Protein AF-A0A538NT47-F1 (afdb_monomer_lite)

Foldseek 3Di:
DPDPDDDDPDDQAAAEDAPQCCVVLVNDDPDLRYDYAQFRGPLLLLLDPQLLLVLLCVLPVVDDSVNCVVQDDSVVLLQVQLVQCLLLLLLLSLCVNVVLVDDHPPDALQQQADPVLRLDGDVVSSVVSSVVSCVSVVVVVHHPVVSCVVCVVVSAQPVPVVDHGRNPDSLSSQVSSVSVSCVRRVSDDDDSVNSSVSSNVSGPSPSCVVVVVSNVCSVPVVD

Radius of gyration: 19.36 Å; chains: 1; bounding box: 46×54×52 Å

Sequence (223 aa):
MQHAQAPSQGRQSVHILDKDFDDLLGATVALPTVVYLDRYCIENYILEPLAICRFIVAEKPTLTETAVKMRFNVEKFLRESIADLRSLFFCFFLVQKHDLQMPNTSQSVARFSHGRDRWRIESTRVKQYERRVVVAVGHKNIDFATERRAYASAFELNRRKRFSGANISGKYLLALLLLRITGLFGVRGTNLDSATYRIAEYCDLAGLRKLEEQITKLLVIRS

Structure (mmCIF, N/CA/C/O backbone):
data_AF-A0A538NT47-F1
#
_entry.id   AF-A0A538NT47-F1
#
loop_
_atom_site.group_PDB
_atom_site.id
_atom_site.type_symbol
_atom_site.label_atom_id
_atom_site.label_alt_id
_atom_site.label_comp_id
_atom_site.label_asym_id
_atom_site.label_entity_id
_atom_site.label_seq_id
_atom_site.pdbx_PDB_ins_code
_atom_site.Cartn_x
_atom_site.Cartn_y
_atom_site.Cartn_z
_atom_site.occupancy
_atom_site.B_iso_or_equiv
_atom_site.auth_seq_id
_atom_site.auth_comp_id
_atom_site.auth_asym_id
_atom_site.auth_atom_id
_atom_site.pdbx_PDB_model_num
ATOM 1 N N . MET A 1 1 ? 4.607 -23.294 -1.779 1.00 36.69 1 MET A N 1
ATOM 2 C CA . MET A 1 1 ? 3.202 -23.717 -1.940 1.00 36.69 1 MET A CA 1
ATOM 3 C C . MET A 1 1 ? 2.756 -24.364 -0.641 1.00 36.69 1 MET A C 1
ATOM 5 O O . MET A 1 1 ? 3.165 -25.481 -0.362 1.00 36.69 1 MET A O 1
ATOM 9 N N . GLN A 1 2 ? 2.019 -23.643 0.205 1.00 32.81 2 GLN A N 1
ATOM 10 C CA . GLN A 1 2 ? 1.328 -24.278 1.328 1.00 32.81 2 GLN A CA 1
ATOM 11 C C . GLN A 1 2 ? 0.043 -24.880 0.767 1.00 32.81 2 GLN A C 1
ATOM 13 O O . GLN A 1 2 ? -0.825 -24.163 0.277 1.00 32.81 2 GLN A O 1
ATOM 18 N N . HIS A 1 3 ? -0.020 -26.208 0.756 1.00 38.19 3 HIS A N 1
ATOM 19 C CA . HIS A 1 3 ? -1.216 -26.942 0.380 1.00 38.19 3 HIS A CA 1
ATOM 20 C C . HIS A 1 3 ? -2.301 -26.647 1.416 1.00 38.19 3 HIS A C 1
ATOM 22 O O . HIS A 1 3 ? -2.146 -26.993 2.587 1.00 38.19 3 HIS A O 1
ATOM 28 N N . ALA A 1 4 ? -3.392 -26.010 0.992 1.00 40.50 4 ALA A N 1
ATOM 29 C CA . ALA A 1 4 ? -4.616 -26.013 1.772 1.00 40.50 4 ALA A CA 1
ATOM 30 C C . ALA A 1 4 ? -5.050 -27.482 1.910 1.00 40.50 4 ALA A C 1
ATOM 32 O O . ALA A 1 4 ? -5.376 -28.131 0.915 1.00 40.50 4 ALA A O 1
ATOM 33 N N . GLN A 1 5 ? -4.957 -28.040 3.117 1.00 44.03 5 GLN A N 1
ATOM 34 C CA . GLN A 1 5 ? -5.475 -29.376 3.391 1.00 44.03 5 GLN A CA 1
ATOM 35 C C . GLN A 1 5 ? -6.998 -29.342 3.247 1.00 44.03 5 GLN A C 1
ATOM 37 O O . GLN A 1 5 ? -7.655 -28.431 3.755 1.00 44.03 5 GLN A O 1
ATOM 42 N N . ALA A 1 6 ? -7.551 -30.320 2.529 1.00 44.12 6 ALA A N 1
ATOM 43 C CA . ALA A 1 6 ? -8.992 -30.482 2.403 1.00 44.12 6 ALA A CA 1
ATOM 44 C C . ALA A 1 6 ? -9.613 -30.658 3.806 1.00 44.12 6 ALA A C 1
ATOM 46 O O . ALA A 1 6 ? -9.081 -31.448 4.594 1.00 44.12 6 ALA A O 1
ATOM 47 N N . PRO A 1 7 ? -10.708 -29.951 4.140 1.00 46.94 7 PRO A N 1
ATOM 48 C CA . PRO A 1 7 ? -11.373 -30.126 5.423 1.00 46.94 7 PRO A CA 1
ATOM 49 C C . PRO A 1 7 ? -11.849 -31.574 5.582 1.00 46.94 7 PRO A C 1
ATOM 51 O O . PRO A 1 7 ? -12.414 -32.158 4.654 1.00 46.94 7 PRO A O 1
ATOM 54 N N . SER A 1 8 ? -11.654 -32.142 6.772 1.00 50.09 8 SER A N 1
ATOM 55 C CA . SER A 1 8 ? -12.331 -33.365 7.197 1.00 50.09 8 SER A CA 1
ATOM 56 C C . SER A 1 8 ? -13.850 -33.188 7.069 1.00 50.09 8 SER A C 1
ATOM 58 O O . SER A 1 8 ? -14.389 -32.105 7.317 1.00 50.09 8 SER A O 1
ATOM 60 N N . GLN A 1 9 ? -14.534 -34.241 6.616 1.00 49.94 9 GLN A N 1
ATOM 61 C CA . GLN A 1 9 ? -15.962 -34.225 6.288 1.00 49.94 9 GLN A CA 1
ATOM 62 C C . GLN A 1 9 ? -16.801 -33.541 7.383 1.00 49.94 9 GLN A C 1
ATOM 64 O O . GLN A 1 9 ? -16.798 -33.968 8.535 1.00 49.94 9 GLN A O 1
ATOM 69 N N . GLY A 1 10 ? -17.528 -32.485 6.997 1.00 56.75 10 GLY A N 1
ATOM 70 C CA . GLY A 1 10 ? -18.584 -31.867 7.808 1.00 56.75 10 GLY A CA 1
ATOM 71 C C . GLY A 1 10 ? -18.418 -30.381 8.140 1.00 56.75 10 GLY A C 1
ATOM 72 O O . GLY A 1 10 ? -19.396 -29.765 8.553 1.00 56.75 10 GLY A O 1
ATOM 73 N N . ARG A 1 11 ? -17.244 -29.761 7.940 1.00 61.00 11 ARG A N 1
ATOM 74 C CA . ARG A 1 11 ? -17.061 -28.324 8.228 1.00 61.00 11 ARG A CA 1
ATOM 75 C C . ARG A 1 11 ? -16.957 -27.504 6.942 1.00 61.00 11 ARG A C 1
ATOM 77 O O . ARG A 1 11 ? -15.974 -27.601 6.214 1.00 61.00 11 ARG A O 1
ATOM 84 N N . GLN A 1 12 ? -17.980 -26.695 6.668 1.00 73.25 12 GLN A N 1
ATOM 85 C CA . GLN A 1 12 ? -17.953 -25.718 5.579 1.00 73.25 12 GLN A CA 1
ATOM 86 C C . GLN A 1 12 ? -16.889 -24.650 5.873 1.00 73.25 12 GLN A C 1
ATOM 88 O O . GLN A 1 12 ? -16.865 -24.076 6.963 1.00 73.25 12 GLN A O 1
ATOM 93 N N . SER A 1 13 ? -16.007 -24.390 4.908 1.00 85.38 13 SER A N 1
ATOM 94 C CA . SER A 1 13 ? -14.983 -23.349 4.994 1.0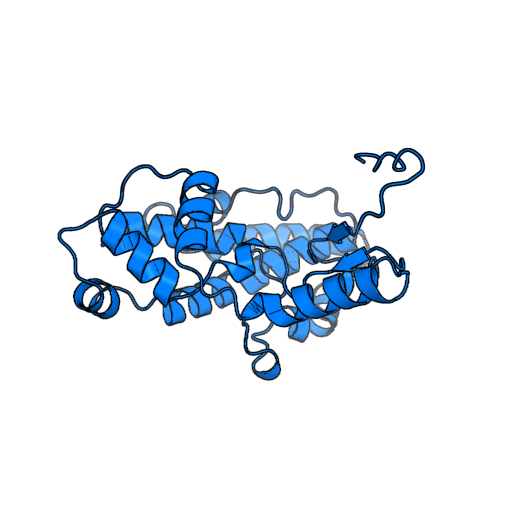0 85.38 13 SER A CA 1
ATOM 95 C C . SER A 1 13 ? -15.158 -22.331 3.873 1.00 85.38 13 SER A C 1
ATOM 97 O O . SER A 1 13 ? -15.302 -22.692 2.705 1.00 85.38 13 SER A O 1
ATOM 99 N N . VAL A 1 14 ? -15.120 -21.050 4.238 1.00 91.06 14 VAL A N 1
ATOM 100 C CA . VAL A 1 14 ? -14.958 -19.938 3.298 1.00 91.06 14 VAL A CA 1
ATOM 101 C C . VAL A 1 14 ? -13.510 -19.475 3.392 1.00 91.06 14 VAL A C 1
ATOM 103 O O . VAL A 1 14 ? -12.980 -19.291 4.486 1.00 91.06 14 VAL A O 1
ATOM 106 N N . HIS A 1 15 ? -12.866 -19.310 2.245 1.00 93.44 15 HIS A N 1
ATOM 107 C CA . HIS A 1 15 ? -11.481 -18.883 2.132 1.00 93.44 15 HIS A CA 1
ATOM 108 C C . HIS A 1 15 ? -11.453 -17.434 1.655 1.00 93.44 15 HIS A C 1
ATOM 110 O O . HIS A 1 15 ? -11.965 -17.119 0.581 1.00 93.44 15 HIS A O 1
ATOM 116 N N . ILE A 1 16 ? -10.857 -16.558 2.458 1.00 94.88 16 ILE A N 1
ATOM 117 C CA . ILE A 1 16 ? -10.643 -15.159 2.097 1.00 94.88 16 ILE A CA 1
ATOM 118 C C . ILE A 1 16 ? -9.219 -15.046 1.572 1.00 94.88 16 ILE A C 1
ATOM 120 O O . ILE A 1 16 ? -8.284 -15.447 2.265 1.00 94.88 16 ILE A O 1
ATOM 124 N N . LEU A 1 17 ? -9.062 -14.528 0.360 1.00 94.81 17 LEU A N 1
ATOM 125 C CA . LEU A 1 17 ? -7.758 -14.341 -0.264 1.00 94.81 17 LEU A CA 1
ATOM 126 C C . LEU A 1 17 ? -7.441 -12.854 -0.402 1.00 94.81 17 LEU A C 1
ATOM 128 O O . LEU A 1 17 ? -8.293 -12.055 -0.807 1.00 94.81 17 LEU A O 1
ATOM 132 N N . ASP A 1 18 ? -6.194 -12.503 -0.084 1.00 93.62 18 ASP A N 1
ATOM 133 C CA . ASP A 1 18 ? -5.619 -11.230 -0.500 1.00 93.62 18 ASP A CA 1
ATOM 134 C C . ASP A 1 18 ? -5.675 -11.127 -2.027 1.00 93.62 18 ASP A C 1
ATOM 136 O O . ASP A 1 18 ? -5.704 -12.123 -2.753 1.00 93.62 18 ASP A O 1
ATOM 140 N N . LYS A 1 19 ? -5.742 -9.895 -2.518 1.00 90.06 19 LYS A N 1
ATOM 141 C CA . LYS A 1 19 ? -5.857 -9.639 -3.948 1.00 90.06 19 LYS A CA 1
ATOM 142 C C . LYS A 1 19 ? -4.496 -9.602 -4.636 1.00 90.06 19 LYS A C 1
ATOM 144 O O . LYS A 1 19 ? -4.403 -9.965 -5.805 1.00 90.06 19 LYS A O 1
ATOM 149 N N . ASP A 1 20 ? -3.473 -9.131 -3.919 1.00 92.25 20 ASP A N 1
ATOM 150 C CA . ASP A 1 20 ? -2.114 -8.904 -4.409 1.00 92.25 20 ASP A CA 1
ATOM 151 C C . ASP A 1 20 ? -2.113 -8.295 -5.828 1.00 92.25 20 ASP A C 1
ATOM 153 O O . ASP A 1 20 ? -2.604 -7.181 -6.033 1.00 92.25 20 ASP A O 1
ATOM 157 N N . PHE A 1 21 ? -1.591 -9.034 -6.810 1.00 93.31 21 PHE A N 1
ATOM 158 C CA . PHE A 1 21 ? -1.674 -8.718 -8.235 1.00 93.31 21 PHE A CA 1
ATOM 159 C C . PHE A 1 21 ? -2.518 -9.735 -9.017 1.00 93.31 21 PHE A C 1
ATOM 161 O O . PHE A 1 21 ? -2.516 -9.691 -10.246 1.00 93.31 21 PHE A O 1
ATOM 168 N N . ASP A 1 22 ? -3.225 -10.649 -8.349 1.00 91.62 22 ASP A N 1
ATOM 169 C CA . ASP A 1 22 ? -3.907 -11.776 -8.995 1.00 91.62 22 ASP A CA 1
ATOM 170 C C . ASP A 1 22 ? -4.936 -11.310 -10.027 1.00 91.62 22 ASP A C 1
ATOM 172 O O . ASP A 1 22 ? -5.045 -11.896 -11.104 1.00 91.62 22 ASP A O 1
ATOM 176 N N . ASP A 1 23 ? -5.654 -10.215 -9.759 1.00 88.75 23 ASP A N 1
ATOM 177 C CA . ASP A 1 23 ? -6.615 -9.659 -10.715 1.00 88.75 23 ASP A CA 1
ATOM 178 C C . ASP A 1 23 ? -5.942 -9.086 -11.967 1.00 88.75 23 ASP A C 1
ATOM 180 O O . ASP A 1 23 ? -6.471 -9.227 -13.068 1.00 88.75 23 ASP A O 1
ATOM 184 N N . LEU A 1 24 ? -4.767 -8.469 -11.820 1.00 90.25 24 LEU A N 1
ATOM 185 C CA . LEU A 1 24 ? -3.988 -7.936 -12.941 1.00 90.25 24 LEU A CA 1
ATOM 186 C C . LEU A 1 24 ? -3.305 -9.036 -13.754 1.00 90.25 24 LEU A C 1
ATOM 188 O O . LEU A 1 24 ? -3.068 -8.862 -14.951 1.00 90.25 24 LEU A O 1
ATOM 192 N N . LEU A 1 25 ? -2.974 -10.145 -13.096 1.00 92.44 25 LEU A N 1
ATOM 193 C CA . LEU A 1 25 ? -2.350 -11.318 -13.698 1.00 92.44 25 LEU A CA 1
ATOM 194 C C . LEU A 1 25 ? -3.374 -12.282 -14.312 1.00 92.44 25 LEU A C 1
ATOM 196 O O . LEU A 1 25 ? -2.975 -13.213 -15.005 1.00 92.44 25 LEU A O 1
ATOM 200 N N . GLY A 1 26 ? -4.674 -12.077 -14.067 1.00 90.50 26 GLY A N 1
ATOM 201 C CA . GLY A 1 26 ? -5.713 -13.039 -14.441 1.00 90.50 26 GLY A CA 1
ATOM 202 C C . GLY A 1 26 ? -5.583 -14.370 -13.692 1.00 90.50 26 GLY A C 1
ATOM 203 O O . GLY A 1 26 ? -6.008 -15.402 -14.200 1.00 90.50 26 GLY A O 1
ATOM 204 N N . ALA A 1 27 ? -4.967 -14.349 -12.508 1.00 92.31 27 ALA A N 1
ATOM 205 C CA . ALA A 1 27 ? -4.663 -15.516 -11.684 1.00 92.31 27 ALA A CA 1
ATOM 206 C C . ALA A 1 27 ? -5.713 -15.770 -10.586 1.00 92.31 27 ALA A C 1
ATOM 208 O O . ALA A 1 27 ? -5.519 -16.631 -9.729 1.00 92.31 27 ALA A O 1
ATOM 209 N N . THR A 1 28 ? -6.827 -15.032 -10.593 1.00 91.81 28 THR A N 1
ATOM 210 C CA . THR A 1 28 ? -7.905 -15.241 -9.626 1.00 91.81 28 THR A CA 1
ATOM 211 C C . THR A 1 28 ? -8.595 -16.585 -9.849 1.00 91.81 28 THR A C 1
ATOM 213 O O . THR A 1 28 ? -8.907 -16.973 -10.975 1.00 91.81 28 THR A O 1
ATOM 216 N N . VAL A 1 29 ? -8.881 -17.301 -8.760 1.00 91.06 29 VAL A N 1
ATOM 217 C CA . VAL A 1 29 ? -9.621 -18.567 -8.823 1.00 91.06 29 VAL A CA 1
ATOM 218 C C . VAL A 1 29 ? -11.116 -18.344 -8.608 1.00 91.06 29 VAL A C 1
ATOM 220 O O . VAL A 1 29 ? -11.542 -17.713 -7.643 1.00 91.06 29 VAL A O 1
ATOM 223 N N . ALA A 1 30 ? -11.937 -18.897 -9.499 1.00 89.25 30 ALA A N 1
ATOM 224 C CA . ALA A 1 30 ? -13.394 -18.841 -9.401 1.00 89.25 30 ALA A CA 1
ATOM 225 C C . ALA A 1 30 ? -13.937 -20.090 -8.687 1.00 89.25 30 ALA A C 1
ATOM 227 O O . ALA A 1 30 ? -14.577 -20.944 -9.298 1.00 89.25 30 ALA A O 1
ATOM 228 N N . LEU A 1 31 ? -13.646 -20.220 -7.390 1.00 89.50 31 LEU A N 1
ATOM 229 C CA . LEU A 1 31 ? -14.168 -21.312 -6.565 1.00 89.50 31 LEU A CA 1
ATOM 230 C C . LEU A 1 31 ? -15.369 -20.839 -5.732 1.00 89.50 31 LEU A C 1
ATOM 232 O O . LEU A 1 31 ? -15.307 -19.753 -5.160 1.00 89.50 31 LEU A O 1
ATOM 236 N N . PRO A 1 32 ? -16.431 -21.655 -5.576 1.00 86.69 32 PRO A N 1
ATOM 237 C CA . PRO A 1 32 ? -17.619 -21.269 -4.807 1.00 86.69 32 PRO A CA 1
ATOM 238 C C . PRO A 1 32 ? -17.360 -20.934 -3.334 1.00 86.69 32 PRO A C 1
ATOM 240 O O . PRO A 1 32 ? -18.219 -20.353 -2.689 1.00 86.69 32 PRO A O 1
ATOM 243 N N . THR A 1 33 ? -16.218 -21.336 -2.779 1.00 89.69 33 THR A N 1
ATOM 244 C CA . THR A 1 33 ? -15.839 -21.105 -1.378 1.00 89.69 33 THR A CA 1
ATOM 245 C C . THR A 1 33 ? -14.770 -20.027 -1.219 1.00 89.69 33 THR A C 1
ATOM 247 O O . THR A 1 33 ? -14.304 -19.808 -0.105 1.00 89.69 33 THR A O 1
ATOM 250 N N . VAL A 1 34 ? -14.357 -19.367 -2.304 1.00 93.00 34 VAL A N 1
ATOM 251 C CA . VAL A 1 34 ? -13.290 -18.362 -2.289 1.00 93.00 34 VAL A CA 1
ATOM 252 C C . VAL A 1 34 ? -13.875 -16.970 -2.480 1.00 93.00 34 VAL A C 1
ATOM 254 O O . VAL A 1 34 ? -14.661 -16.729 -3.395 1.00 93.00 34 VAL A O 1
ATOM 257 N N . VAL A 1 35 ? -13.444 -16.038 -1.634 1.00 94.06 35 VAL A N 1
ATOM 258 C CA . VAL A 1 35 ? -13.750 -14.614 -1.757 1.00 94.06 35 VAL A CA 1
ATOM 259 C C . VAL A 1 35 ? -12.447 -13.826 -1.745 1.00 94.06 35 VAL A C 1
ATOM 261 O O . VAL A 1 35 ? -11.658 -13.932 -0.811 1.00 94.06 35 VAL A O 1
ATOM 264 N N . TYR A 1 36 ? -12.223 -13.023 -2.779 1.00 92.88 36 TYR A N 1
ATOM 265 C CA . TYR A 1 36 ? -11.087 -12.108 -2.832 1.00 92.88 36 TYR A CA 1
ATOM 266 C C . TYR A 1 36 ? -11.427 -10.778 -2.168 1.00 92.88 36 TYR A C 1
ATOM 268 O O . TYR A 1 36 ? -12.535 -10.257 -2.321 1.00 92.88 36 TYR A O 1
ATOM 276 N N . LEU A 1 37 ? -10.444 -10.188 -1.493 1.00 92.62 37 LEU A N 1
ATOM 277 C CA . LEU A 1 37 ? -10.515 -8.790 -1.086 1.00 92.62 37 LEU A CA 1
ATOM 278 C C . LEU A 1 37 ? -10.592 -7.869 -2.316 1.00 92.62 37 LEU A C 1
ATOM 280 O O . LEU A 1 37 ? -10.063 -8.157 -3.386 1.00 92.62 37 LEU A O 1
ATOM 284 N N . ASP A 1 38 ? -11.228 -6.707 -2.161 1.00 88.69 38 ASP A N 1
ATOM 285 C CA . ASP A 1 38 ? -11.310 -5.694 -3.226 1.00 88.69 38 ASP A CA 1
ATOM 286 C C . ASP A 1 38 ? -10.038 -4.829 -3.329 1.00 88.69 38 ASP A C 1
ATOM 288 O O . ASP A 1 38 ? -9.839 -4.117 -4.324 1.00 88.69 38 ASP A O 1
ATOM 292 N N . ARG A 1 39 ? -9.199 -4.867 -2.288 1.00 90.19 39 ARG A N 1
ATOM 293 C CA . ARG A 1 39 ? -7.926 -4.147 -2.146 1.00 90.19 39 ARG A CA 1
ATOM 294 C C . ARG A 1 39 ? -6.778 -5.152 -2.052 1.00 90.19 39 ARG A C 1
ATOM 296 O O . ARG A 1 39 ? -7.017 -6.304 -1.716 1.00 90.19 39 ARG A O 1
ATOM 303 N N . TYR A 1 40 ? -5.560 -4.676 -2.307 1.00 92.69 40 TYR A N 1
ATOM 304 C CA . TYR A 1 40 ? -4.329 -5.466 -2.356 1.00 92.69 40 TYR A CA 1
ATOM 305 C C . TYR A 1 40 ? -4.229 -6.504 -1.224 1.00 92.69 40 TYR A C 1
ATOM 307 O O . TYR A 1 40 ? -4.090 -7.688 -1.505 1.00 92.69 40 TYR A O 1
ATOM 315 N N . CYS A 1 41 ? -4.358 -6.087 0.037 1.00 93.94 41 CYS A N 1
ATOM 316 C CA . CYS A 1 41 ? -4.363 -6.985 1.193 1.00 93.94 41 CYS A CA 1
ATOM 317 C C . CYS A 1 41 ? -5.251 -6.462 2.334 1.00 93.94 41 CYS A C 1
ATOM 319 O O . CYS A 1 41 ? -5.758 -5.333 2.284 1.00 93.94 41 CYS A O 1
ATOM 321 N N . ILE A 1 42 ? -5.440 -7.267 3.382 1.00 93.75 42 ILE A N 1
ATOM 322 C CA . ILE A 1 42 ? -6.298 -6.905 4.523 1.00 93.75 42 ILE A CA 1
ATOM 323 C C . ILE A 1 42 ? -5.850 -5.625 5.247 1.00 93.75 42 ILE A C 1
ATOM 325 O O . ILE A 1 42 ? -6.689 -4.821 5.656 1.00 93.75 42 ILE A O 1
ATOM 329 N N . GLU A 1 43 ? -4.545 -5.344 5.327 1.00 94.38 43 GLU A N 1
ATOM 330 C CA . GLU A 1 43 ? -4.034 -4.132 5.981 1.00 94.38 43 GLU A CA 1
ATOM 331 C C . GLU A 1 43 ? -4.507 -2.851 5.289 1.00 94.38 43 GLU A C 1
ATOM 333 O O . GLU A 1 43 ? -4.595 -1.802 5.926 1.00 94.38 43 GLU A O 1
ATOM 338 N N . ASN A 1 44 ? -4.880 -2.907 4.003 1.00 93.75 44 ASN A N 1
ATOM 339 C CA . ASN A 1 44 ? -5.466 -1.753 3.324 1.00 93.75 44 ASN A CA 1
ATOM 340 C C . ASN A 1 44 ? -6.794 -1.304 3.949 1.00 93.75 44 ASN A C 1
ATOM 342 O O . ASN A 1 44 ? -7.203 -0.164 3.721 1.00 93.75 44 ASN A O 1
ATOM 346 N N . TYR A 1 45 ? -7.487 -2.172 4.687 1.00 92.44 45 TYR A N 1
ATOM 347 C CA . TYR A 1 45 ? -8.746 -1.856 5.362 1.00 92.44 45 TYR A CA 1
ATOM 348 C C . TYR A 1 45 ? -8.541 -1.221 6.741 1.00 92.44 45 TYR A C 1
ATOM 350 O O . TYR A 1 45 ? -9.444 -0.553 7.218 1.00 92.44 45 TYR A O 1
ATOM 358 N N . ILE A 1 46 ? -7.344 -1.333 7.323 1.00 93.44 46 ILE A N 1
ATOM 359 C CA . ILE A 1 46 ? -7.001 -0.772 8.643 1.00 93.44 46 ILE A CA 1
ATOM 360 C C . ILE A 1 46 ? -6.519 0.692 8.541 1.00 93.44 46 ILE A C 1
ATOM 362 O O . ILE A 1 46 ? -6.414 1.414 9.531 1.00 93.44 46 ILE A O 1
ATOM 366 N N . LEU A 1 47 ? -6.251 1.185 7.327 1.00 93.44 47 LEU A N 1
ATOM 367 C CA . LEU A 1 47 ? -5.752 2.543 7.066 1.00 93.44 47 LEU A CA 1
ATOM 368 C C . LEU A 1 47 ? -6.858 3.618 7.142 1.00 93.44 47 LEU A C 1
ATOM 370 O O . LEU A 1 47 ? -7.040 4.409 6.213 1.00 93.44 47 LEU A O 1
ATOM 374 N N . GLU A 1 48 ? -7.598 3.657 8.249 1.00 93.31 48 GLU A N 1
ATOM 375 C CA . GLU A 1 48 ? -8.673 4.618 8.510 1.00 93.31 48 GLU A CA 1
ATOM 376 C C . GLU A 1 48 ? -8.158 5.835 9.306 1.00 93.31 48 GLU A C 1
ATOM 378 O O . GLU A 1 48 ? -7.622 5.673 10.407 1.00 93.31 48 GLU A O 1
ATOM 383 N N . PRO A 1 49 ? -8.333 7.081 8.814 1.00 94.44 49 PRO A N 1
ATOM 384 C CA . PRO A 1 49 ? -7.799 8.273 9.479 1.00 94.44 49 PRO A CA 1
ATOM 385 C C . PRO A 1 49 ? -8.217 8.440 10.945 1.00 94.44 49 PRO A C 1
ATOM 387 O O . PRO A 1 49 ? -7.404 8.866 11.768 1.00 94.44 49 PRO A O 1
ATOM 390 N N . LEU A 1 50 ? -9.469 8.107 11.281 1.00 94.62 50 LEU A N 1
ATOM 391 C CA . LEU A 1 50 ? -9.969 8.206 12.652 1.00 94.62 50 LEU A CA 1
ATOM 392 C C . LEU A 1 50 ? -9.350 7.137 13.559 1.00 94.62 50 LEU A C 1
ATOM 394 O O . LEU A 1 50 ? -8.899 7.475 14.652 1.00 94.62 50 LEU A O 1
ATOM 398 N N . ALA A 1 51 ? -9.265 5.889 13.090 1.00 96.50 51 ALA A N 1
ATOM 399 C CA . ALA A 1 51 ? -8.632 4.795 13.822 1.00 96.50 51 ALA A CA 1
ATOM 400 C C . ALA A 1 51 ? -7.160 5.102 14.127 1.00 96.50 51 ALA A C 1
ATOM 402 O O . ALA A 1 51 ? -6.708 4.982 15.262 1.00 96.50 51 ALA A O 1
ATOM 403 N N . ILE A 1 52 ? -6.435 5.621 13.133 1.00 96.62 52 ILE A N 1
ATOM 404 C CA . ILE A 1 52 ? -5.038 6.045 13.276 1.00 96.62 52 ILE A CA 1
ATOM 405 C C . ILE A 1 52 ? -4.908 7.182 14.301 1.00 96.62 52 ILE A C 1
ATOM 407 O O . ILE A 1 52 ? -3.997 7.172 15.126 1.00 96.62 52 ILE A O 1
ATOM 411 N N . CYS A 1 53 ? -5.819 8.158 14.280 1.00 96.88 53 CYS A N 1
ATOM 412 C CA . CYS A 1 53 ? -5.834 9.246 15.258 1.00 96.88 53 CYS A CA 1
ATOM 413 C C . CYS A 1 53 ? -6.053 8.727 16.687 1.00 96.88 53 CYS A C 1
ATOM 415 O O . CYS A 1 53 ? -5.340 9.139 17.603 1.00 96.88 53 CYS A O 1
ATOM 417 N N . ARG A 1 54 ? -7.011 7.813 16.873 1.00 96.94 54 ARG A N 1
ATOM 418 C CA . ARG A 1 54 ? -7.316 7.192 18.169 1.00 96.94 54 ARG A CA 1
ATOM 419 C C . ARG A 1 54 ? -6.164 6.344 18.682 1.00 96.94 54 ARG A C 1
ATOM 421 O O . ARG A 1 54 ? -5.794 6.488 19.840 1.00 96.94 54 ARG A O 1
ATOM 428 N N . PHE A 1 55 ? -5.533 5.567 17.807 1.00 96.88 55 PHE A N 1
ATOM 429 C CA . PHE A 1 55 ? -4.313 4.833 18.124 1.00 96.88 55 PHE A CA 1
ATOM 430 C C . PHE A 1 55 ? -3.212 5.764 18.656 1.00 96.88 55 PHE A C 1
ATOM 432 O O . PHE A 1 55 ? -2.631 5.496 19.701 1.00 96.88 55 PHE A O 1
ATOM 439 N N . ILE A 1 56 ? -2.954 6.901 17.998 1.00 96.75 56 ILE A N 1
ATOM 440 C CA . ILE A 1 56 ? -1.938 7.863 18.465 1.00 96.75 56 ILE A CA 1
ATOM 441 C C . ILE A 1 56 ? -2.276 8.397 19.864 1.00 96.75 56 ILE A C 1
ATOM 443 O O . ILE A 1 56 ? -1.377 8.514 20.695 1.00 96.75 56 ILE A O 1
ATOM 447 N N . VAL A 1 57 ? -3.546 8.718 20.126 1.00 96.81 57 VAL A N 1
ATOM 448 C CA . VAL A 1 57 ? -4.009 9.182 21.446 1.00 96.81 57 VAL A CA 1
ATOM 449 C C . VAL A 1 57 ? -3.869 8.082 22.498 1.00 96.81 57 VAL A C 1
ATOM 451 O O . VAL A 1 57 ? -3.391 8.359 23.591 1.00 96.81 57 VAL A O 1
ATOM 454 N N . ALA A 1 58 ? -4.205 6.834 22.171 1.00 95.50 58 ALA A N 1
ATOM 455 C CA . ALA A 1 58 ? -4.039 5.703 23.081 1.00 95.50 58 ALA A CA 1
ATOM 456 C C . ALA A 1 58 ? -2.563 5.492 23.468 1.00 95.50 58 ALA A C 1
ATOM 458 O O . ALA A 1 58 ? -2.244 5.296 24.638 1.00 95.50 58 ALA A O 1
ATOM 459 N N . GLU A 1 59 ? -1.646 5.632 22.506 1.00 94.44 59 GLU A N 1
ATOM 460 C CA . GLU A 1 59 ? -0.202 5.511 22.746 1.00 94.44 59 GLU A CA 1
ATOM 461 C C . GLU A 1 59 ? 0.423 6.737 23.424 1.00 94.44 59 GLU A C 1
ATOM 463 O O . GLU A 1 59 ? 1.504 6.659 24.021 1.00 94.44 59 GLU A O 1
ATOM 468 N N . LYS A 1 60 ? -0.220 7.899 23.294 1.00 94.56 60 LYS A N 1
ATOM 469 C CA . LYS A 1 60 ? 0.189 9.166 23.908 1.00 94.56 60 LYS A CA 1
ATOM 470 C C . LYS A 1 60 ? -1.027 9.856 24.524 1.00 94.56 60 LYS A C 1
ATOM 472 O O . LYS A 1 60 ? -1.486 10.855 23.966 1.00 94.56 60 LYS A O 1
ATOM 477 N N . PRO A 1 61 ? -1.489 9.402 25.707 1.00 93.94 61 PRO A N 1
ATOM 478 C CA . PRO A 1 61 ? -2.711 9.917 26.338 1.00 93.94 61 PRO A CA 1
ATOM 479 C C . PRO A 1 61 ? -2.680 11.411 26.679 1.00 93.94 61 PRO A C 1
ATOM 481 O O . PRO A 1 61 ? -3.715 12.013 26.939 1.00 93.94 61 PRO A O 1
ATOM 484 N N . THR A 1 62 ? -1.498 12.033 26.670 1.00 95.44 62 THR A N 1
ATOM 485 C CA . THR A 1 62 ? -1.337 13.484 26.830 1.00 95.44 62 THR A CA 1
ATOM 486 C C . THR A 1 62 ? -1.782 14.289 25.603 1.00 95.44 62 THR A C 1
ATOM 488 O O . THR A 1 62 ? -1.886 15.512 25.684 1.00 95.44 62 THR A O 1
ATOM 491 N N . LEU A 1 63 ? -2.025 13.643 24.459 1.00 96.38 63 LEU A N 1
ATOM 492 C CA . LEU A 1 63 ? -2.535 14.270 23.242 1.00 96.38 63 LEU A CA 1
ATOM 493 C C . LEU A 1 63 ? -4.053 14.105 23.144 1.00 96.38 63 LEU A C 1
ATOM 495 O O . LEU A 1 63 ? -4.601 13.059 23.467 1.00 96.38 63 LEU A O 1
ATOM 499 N N . THR A 1 64 ? -4.730 15.115 22.599 1.00 96.75 64 THR A N 1
ATOM 500 C CA . THR A 1 64 ? -6.140 15.010 22.194 1.00 96.75 64 THR A CA 1
ATOM 501 C C . THR A 1 64 ? -6.250 14.668 20.709 1.00 96.75 64 THR A C 1
ATOM 503 O O . THR A 1 64 ? -5.346 14.978 19.926 1.00 96.75 64 THR A O 1
ATOM 506 N N . GLU A 1 65 ? -7.380 14.095 20.279 1.00 95.75 65 GLU A N 1
ATOM 507 C CA . GLU A 1 65 ? -7.626 13.842 18.850 1.00 95.75 65 GLU A CA 1
ATOM 508 C C . GLU A 1 65 ? -7.485 15.118 18.005 1.00 95.75 65 GLU A C 1
ATOM 510 O O . GLU A 1 65 ? -6.901 15.095 16.921 1.00 95.75 65 GLU A O 1
ATOM 515 N N . THR A 1 66 ? -7.985 16.250 18.508 1.00 96.62 66 THR A N 1
ATOM 516 C CA . THR A 1 66 ? -7.866 17.551 17.839 1.00 96.62 66 THR A CA 1
ATOM 517 C C . THR A 1 66 ? -6.400 17.943 17.654 1.00 96.62 66 THR A C 1
ATOM 519 O O . THR A 1 66 ? -6.002 18.320 16.553 1.00 96.62 66 THR A O 1
ATOM 522 N N . ALA A 1 67 ? -5.566 17.790 18.689 1.00 96.56 67 ALA A N 1
ATOM 523 C CA . ALA A 1 67 ? -4.137 18.089 18.605 1.00 96.56 67 ALA A CA 1
ATOM 524 C C . ALA A 1 67 ? -3.410 17.197 17.585 1.00 96.56 67 ALA A C 1
ATOM 526 O O . ALA A 1 67 ? -2.548 17.679 16.844 1.00 96.56 67 ALA A O 1
ATOM 527 N N . VAL A 1 68 ? -3.775 15.914 17.505 1.00 97.50 68 VAL A N 1
ATOM 528 C CA . VAL A 1 68 ? -3.239 14.989 16.496 1.00 97.50 68 VAL A CA 1
ATOM 529 C C . VAL A 1 68 ? -3.645 15.432 15.089 1.00 97.50 68 VAL A C 1
ATOM 531 O O . VAL A 1 68 ? -2.771 15.597 14.238 1.00 97.50 68 VAL A O 1
ATOM 534 N N . LYS A 1 69 ? -4.936 15.704 14.854 1.00 96.12 69 LYS A N 1
ATOM 535 C CA . LYS A 1 69 ? -5.474 16.126 13.546 1.00 96.12 69 LYS A CA 1
ATOM 536 C C . LYS A 1 69 ? -4.863 17.441 13.046 1.00 96.12 69 LYS A C 1
ATOM 538 O O . LYS A 1 69 ? -4.609 17.569 11.851 1.00 96.12 69 LYS A O 1
ATOM 543 N N . MET A 1 70 ? -4.560 18.388 13.940 1.00 95.62 70 MET A N 1
ATOM 544 C CA . MET A 1 70 ? -3.863 19.633 13.576 1.00 95.62 70 MET A CA 1
ATOM 545 C C . MET A 1 70 ? -2.410 19.403 13.139 1.00 95.62 70 MET A C 1
ATOM 547 O O . MET A 1 70 ? -1.908 20.099 12.260 1.00 95.62 70 MET A O 1
ATOM 551 N N . ARG A 1 71 ? -1.716 18.434 13.748 1.00 96.56 71 ARG A N 1
ATOM 552 C CA . ARG A 1 71 ? -0.294 18.155 13.477 1.00 96.56 71 ARG A CA 1
ATOM 553 C C . ARG A 1 71 ? -0.084 17.160 12.343 1.00 96.56 71 ARG A C 1
ATOM 555 O O . ARG A 1 71 ? 0.984 17.149 11.729 1.00 96.56 71 ARG A O 1
ATOM 562 N N . PHE A 1 72 ? -1.066 16.301 12.084 1.00 97.56 72 PHE A N 1
ATOM 563 C CA . PHE A 1 72 ? -0.938 15.220 11.125 1.00 97.56 72 PHE A CA 1
ATOM 564 C C . PHE A 1 72 ? -2.229 14.963 10.352 1.00 97.56 72 PHE A C 1
ATOM 566 O O . PHE A 1 72 ? -3.192 14.386 10.854 1.00 97.56 72 PHE A O 1
ATOM 573 N N . ASN A 1 73 ? -2.205 15.332 9.071 1.00 96.50 73 ASN A N 1
ATOM 574 C CA . ASN A 1 73 ? -3.250 14.973 8.125 1.00 96.50 73 ASN A CA 1
ATOM 575 C C . ASN A 1 73 ? -2.968 13.576 7.548 1.00 96.50 73 ASN A C 1
ATOM 577 O O . ASN A 1 73 ? -2.248 13.434 6.556 1.00 96.50 73 ASN A O 1
ATOM 581 N N . VAL A 1 74 ? -3.532 12.555 8.199 1.00 95.38 74 VAL A N 1
ATOM 582 C CA . VAL A 1 74 ? -3.367 11.140 7.829 1.00 95.38 74 VAL A CA 1
ATOM 583 C C . VAL A 1 74 ? -3.802 10.882 6.387 1.00 95.38 74 VAL A C 1
ATOM 585 O O . VAL A 1 74 ? -3.091 10.228 5.632 1.00 95.38 74 VAL A O 1
ATOM 588 N N . GLU A 1 75 ? -4.944 11.428 5.972 1.00 93.19 75 GLU A N 1
ATOM 589 C CA . GLU A 1 75 ? -5.488 11.188 4.635 1.00 93.19 75 GLU A CA 1
ATOM 590 C C . GLU A 1 75 ? -4.569 11.752 3.543 1.00 93.19 75 GLU A C 1
ATOM 592 O O . GLU A 1 75 ? -4.262 11.077 2.560 1.00 93.19 75 GLU A O 1
ATOM 597 N N . LYS A 1 76 ? -4.064 12.978 3.737 1.00 93.69 76 LYS A N 1
ATOM 598 C CA . LYS A 1 76 ? -3.075 13.587 2.842 1.00 93.69 76 LYS A CA 1
ATOM 599 C C . LYS A 1 76 ? -1.802 12.746 2.778 1.00 93.69 76 LYS A C 1
ATOM 601 O O . LYS A 1 76 ? -1.335 12.462 1.679 1.00 93.69 76 LYS A O 1
ATOM 606 N N . PHE A 1 77 ? -1.291 12.314 3.929 1.00 95.69 77 PHE A N 1
ATOM 607 C CA . PHE A 1 77 ? -0.098 11.475 4.002 1.00 95.69 77 PHE A CA 1
ATOM 608 C C . PHE A 1 77 ? -0.260 10.159 3.236 1.00 95.69 77 PHE A C 1
ATOM 610 O O . PHE A 1 77 ? 0.635 9.775 2.484 1.00 95.69 77 PHE A O 1
ATOM 617 N N . LEU A 1 78 ? -1.401 9.480 3.383 1.00 93.44 78 LEU A N 1
ATOM 618 C CA . LEU A 1 78 ? -1.675 8.240 2.658 1.00 93.44 78 LEU A CA 1
ATOM 619 C C . LEU A 1 78 ? -1.722 8.484 1.147 1.00 93.44 78 LEU A C 1
ATOM 621 O O . LEU A 1 78 ? -1.087 7.745 0.398 1.00 93.44 78 LEU A O 1
ATOM 625 N N . ARG A 1 79 ? -2.403 9.544 0.688 1.00 91.50 79 ARG A N 1
ATOM 626 C CA . ARG A 1 79 ? -2.461 9.888 -0.745 1.00 91.50 79 ARG A CA 1
ATOM 627 C C . ARG A 1 79 ? -1.079 10.166 -1.339 1.00 91.50 79 ARG A C 1
ATOM 629 O O . ARG A 1 79 ? -0.793 9.683 -2.431 1.00 91.50 79 ARG A O 1
ATOM 636 N N . GLU A 1 80 ? -0.239 10.919 -0.632 1.00 92.62 80 GLU A N 1
ATOM 637 C CA . GLU A 1 80 ? 1.143 11.20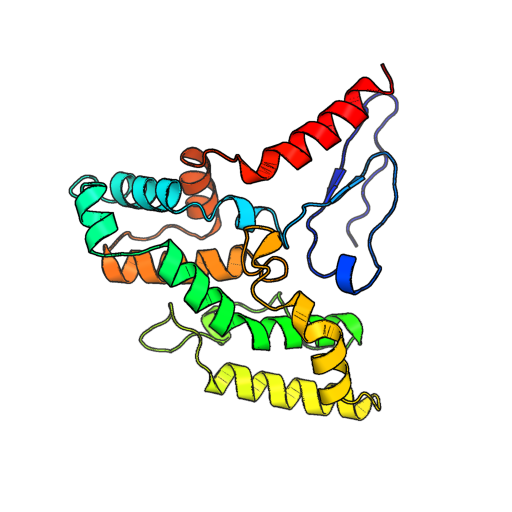1 -1.047 1.00 92.62 80 GLU A CA 1
ATOM 638 C C . GLU A 1 80 ? 1.983 9.916 -1.074 1.00 92.62 80 GLU A C 1
ATOM 640 O O . GLU A 1 80 ? 2.609 9.612 -2.085 1.00 92.62 80 GLU A O 1
ATOM 645 N N . SER A 1 81 ? 1.897 9.093 -0.025 1.00 93.69 81 SER A N 1
ATOM 646 C CA . SER A 1 81 ? 2.617 7.813 0.059 1.00 93.69 81 SER A CA 1
ATOM 647 C C . SER A 1 81 ? 2.228 6.851 -1.068 1.00 93.69 81 SER A C 1
ATOM 649 O O . SER A 1 81 ? 3.080 6.179 -1.641 1.00 93.69 81 SER A O 1
ATOM 651 N N . ILE A 1 82 ? 0.942 6.793 -1.424 1.00 91.88 82 ILE A N 1
ATOM 652 C CA . ILE A 1 82 ? 0.444 5.988 -2.548 1.00 91.88 82 ILE A CA 1
ATOM 653 C C . ILE A 1 82 ? 1.008 6.492 -3.878 1.00 91.88 82 ILE A C 1
ATOM 655 O O . ILE A 1 82 ? 1.379 5.683 -4.728 1.00 91.88 82 ILE A O 1
ATOM 659 N N . ALA A 1 83 ? 1.063 7.812 -4.074 1.00 90.94 83 ALA A N 1
ATOM 660 C CA . ALA A 1 83 ? 1.644 8.394 -5.279 1.00 90.94 83 ALA A CA 1
ATOM 661 C C . ALA A 1 83 ? 3.134 8.038 -5.399 1.00 90.94 83 ALA A C 1
ATOM 663 O O . ALA A 1 83 ? 3.567 7.589 -6.461 1.00 90.94 83 ALA A O 1
ATOM 664 N N . ASP A 1 84 ? 3.880 8.139 -4.299 1.00 92.56 84 ASP A N 1
ATOM 665 C CA . ASP A 1 84 ? 5.308 7.822 -4.255 1.00 92.56 84 ASP A CA 1
ATOM 666 C C . ASP A 1 84 ? 5.596 6.323 -4.472 1.00 92.56 84 ASP A C 1
ATOM 668 O O . ASP A 1 84 ? 6.596 5.954 -5.093 1.00 92.56 84 ASP A O 1
ATOM 672 N N . LEU A 1 85 ? 4.713 5.440 -3.993 1.00 94.00 85 LEU A N 1
ATOM 673 C CA . LEU A 1 85 ? 4.852 3.985 -4.129 1.00 94.00 85 LEU A CA 1
ATOM 674 C C . LEU A 1 85 ? 4.428 3.447 -5.502 1.00 94.00 85 LEU A C 1
ATOM 676 O O . LEU A 1 85 ? 4.755 2.305 -5.828 1.00 94.00 85 LEU A O 1
ATOM 680 N N . ARG A 1 86 ? 3.732 4.240 -6.325 1.00 92.00 86 ARG A N 1
ATOM 681 C CA . ARG A 1 86 ? 3.130 3.779 -7.586 1.00 92.00 86 ARG A CA 1
ATOM 682 C C . ARG A 1 86 ? 4.135 3.128 -8.530 1.00 92.00 86 ARG A C 1
ATOM 684 O O . ARG A 1 86 ? 3.931 1.992 -8.952 1.00 92.00 86 ARG A O 1
ATOM 691 N N . SER A 1 87 ? 5.221 3.832 -8.851 1.00 93.00 87 SER A N 1
ATOM 692 C CA . SER A 1 87 ? 6.239 3.318 -9.777 1.00 93.00 87 SER A CA 1
ATOM 693 C C . SER A 1 87 ? 6.915 2.061 -9.234 1.00 93.00 87 SER A C 1
ATOM 695 O O . SER A 1 87 ? 7.210 1.141 -9.993 1.00 93.00 87 SER A O 1
ATOM 697 N N . LEU A 1 88 ? 7.120 1.996 -7.914 1.00 96.00 88 LEU A N 1
ATOM 698 C CA . LEU A 1 88 ? 7.724 0.839 -7.265 1.00 96.00 88 LEU A CA 1
ATOM 699 C C . LEU A 1 88 ? 6.822 -0.398 -7.372 1.00 96.00 88 LEU A C 1
ATOM 701 O O . LEU A 1 88 ? 7.289 -1.458 -7.778 1.00 96.00 88 LEU A O 1
ATOM 705 N N . PHE A 1 89 ? 5.532 -0.259 -7.061 1.00 95.69 89 PHE A N 1
ATOM 706 C CA . PHE A 1 89 ? 4.581 -1.370 -7.143 1.00 95.69 89 PHE A CA 1
ATOM 707 C C . PHE A 1 89 ? 4.298 -1.802 -8.580 1.00 95.69 89 PHE A C 1
ATOM 709 O O . PHE A 1 89 ? 4.158 -2.995 -8.826 1.00 95.69 89 PHE A O 1
ATOM 716 N N . PHE A 1 90 ? 4.314 -0.875 -9.540 1.00 94.94 90 PHE A N 1
ATOM 717 C CA . PHE A 1 90 ? 4.292 -1.241 -10.955 1.00 94.94 90 PHE A CA 1
ATOM 718 C C . PHE A 1 90 ? 5.505 -2.111 -11.330 1.00 94.94 90 PHE A C 1
ATOM 720 O O . PHE A 1 90 ? 5.355 -3.141 -11.982 1.00 94.94 90 PHE A O 1
ATOM 727 N N . CYS A 1 91 ? 6.706 -1.760 -10.857 1.00 96.88 91 CYS A N 1
ATOM 728 C CA . CYS A 1 91 ? 7.894 -2.588 -11.071 1.00 96.88 91 CYS A CA 1
ATOM 729 C C . CYS A 1 91 ? 7.767 -3.967 -10.402 1.00 96.88 91 CYS A C 1
ATOM 731 O O . CYS A 1 91 ? 8.130 -4.971 -11.008 1.00 96.88 91 CYS A O 1
ATOM 733 N N . PHE A 1 92 ? 7.228 -4.039 -9.180 1.00 97.50 92 PHE A N 1
ATOM 734 C CA . PHE A 1 92 ? 6.966 -5.313 -8.498 1.00 97.50 92 PHE A CA 1
ATOM 735 C C . PHE A 1 92 ? 5.980 -6.199 -9.257 1.00 97.50 92 PHE A C 1
ATOM 737 O O . PHE A 1 92 ? 6.204 -7.405 -9.359 1.00 97.50 92 PHE A O 1
ATOM 744 N N . PHE A 1 93 ? 4.940 -5.595 -9.825 1.00 96.38 93 PHE A N 1
ATOM 745 C CA . PHE A 1 93 ? 3.999 -6.280 -10.694 1.00 96.38 93 PHE A CA 1
ATOM 746 C C . PHE A 1 93 ? 4.690 -6.858 -11.930 1.00 96.38 93 PHE A C 1
ATOM 748 O O . PHE A 1 93 ? 4.527 -8.043 -12.193 1.00 96.38 93 PHE A O 1
ATOM 755 N N . LEU A 1 94 ? 5.516 -6.084 -12.645 1.00 97.31 94 LEU A N 1
ATOM 756 C CA . LEU A 1 94 ? 6.239 -6.603 -13.815 1.00 97.31 94 LEU A CA 1
ATOM 757 C C . LEU A 1 94 ? 7.197 -7.738 -13.459 1.00 97.31 94 LEU A C 1
ATOM 759 O O . LEU A 1 94 ? 7.315 -8.704 -14.212 1.00 97.31 94 LEU A O 1
ATOM 763 N N . VAL A 1 95 ? 7.856 -7.638 -12.303 1.00 97.62 95 VAL A N 1
ATOM 764 C CA . VAL A 1 95 ? 8.724 -8.702 -11.792 1.00 97.62 95 VAL A CA 1
ATOM 765 C C . VAL A 1 95 ? 7.952 -10.003 -11.598 1.00 97.62 95 VAL A C 1
ATOM 767 O O . VAL A 1 95 ? 8.465 -11.052 -11.981 1.00 97.62 95 VAL A O 1
ATOM 770 N N . GLN A 1 96 ? 6.733 -9.939 -11.056 1.00 96.69 96 GLN A N 1
ATOM 771 C CA . GLN A 1 96 ? 5.878 -11.113 -10.872 1.00 96.69 96 GLN A CA 1
ATOM 772 C C . GLN A 1 96 ? 5.273 -11.601 -12.194 1.00 96.69 96 GLN A C 1
ATOM 774 O O . GLN A 1 96 ? 5.387 -12.779 -12.514 1.00 96.69 96 GLN A O 1
ATOM 779 N N . LYS A 1 97 ? 4.687 -10.698 -12.991 1.00 96.38 97 LYS A N 1
ATOM 780 C CA . LYS A 1 97 ? 4.037 -11.004 -14.275 1.00 96.38 97 LYS A CA 1
ATOM 781 C C . LYS A 1 97 ? 4.962 -11.735 -15.234 1.00 96.38 97 LYS A C 1
ATOM 783 O O . LYS A 1 97 ? 4.545 -12.662 -15.919 1.00 96.38 97 LYS A O 1
ATOM 788 N N . HIS A 1 98 ? 6.207 -11.283 -15.305 1.00 96.88 98 HIS A N 1
ATOM 789 C CA . HIS A 1 98 ? 7.178 -11.801 -16.254 1.00 96.88 98 HIS A CA 1
ATOM 790 C C . HIS A 1 98 ? 8.203 -12.715 -15.609 1.00 96.88 98 HIS A C 1
ATOM 792 O O . HIS A 1 98 ? 9.190 -13.018 -16.268 1.00 96.88 98 HIS A O 1
ATOM 798 N N . ASP A 1 99 ? 8.001 -13.137 -14.359 1.00 96.06 99 ASP A N 1
ATOM 799 C CA . ASP A 1 99 ? 8.906 -14.023 -13.627 1.00 96.06 99 ASP A CA 1
ATOM 800 C C . ASP A 1 99 ? 10.387 -13.623 -13.791 1.00 96.06 99 ASP A C 1
ATOM 802 O O . ASP A 1 99 ? 11.211 -14.329 -14.381 1.00 96.06 99 ASP A O 1
ATOM 806 N N . LEU A 1 100 ? 10.719 -12.397 -13.378 1.00 96.19 100 LEU A N 1
ATOM 807 C CA . LEU A 1 100 ? 12.054 -11.820 -13.598 1.00 96.19 100 LEU A CA 1
ATOM 808 C C . LEU A 1 100 ? 13.106 -12.334 -12.604 1.00 96.19 100 LEU A C 1
ATOM 810 O O . LEU A 1 100 ? 14.245 -11.876 -12.654 1.00 96.19 100 LEU A O 1
ATOM 814 N N . GLN A 1 101 ? 12.741 -13.244 -11.691 1.00 94.88 101 GLN A N 1
ATOM 815 C CA . GLN A 1 101 ? 13.629 -13.783 -10.646 1.00 94.88 101 GLN A CA 1
ATOM 816 C C . GLN A 1 101 ? 14.292 -12.676 -9.799 1.00 94.88 101 GLN A C 1
ATOM 818 O O . GLN A 1 101 ? 15.418 -12.794 -9.314 1.00 94.88 101 GLN A O 1
ATOM 823 N N . MET A 1 102 ? 13.584 -11.556 -9.626 1.00 95.00 102 MET A N 1
ATOM 824 C CA . MET A 1 102 ? 14.008 -10.419 -8.815 1.00 95.00 102 MET A CA 1
ATOM 825 C C . MET A 1 102 ? 13.146 -10.340 -7.550 1.00 95.00 102 MET A C 1
ATOM 827 O O . MET A 1 102 ? 11.956 -10.643 -7.600 1.00 95.00 102 MET A O 1
ATOM 831 N N . PRO A 1 103 ? 13.690 -9.870 -6.415 1.00 93.44 103 PRO A N 1
ATOM 832 C CA . PRO A 1 103 ? 12.862 -9.556 -5.257 1.00 93.44 103 PRO A CA 1
ATOM 833 C C . PRO A 1 103 ? 11.835 -8.477 -5.615 1.00 93.44 103 PRO A C 1
ATOM 835 O O . PRO A 1 103 ? 12.205 -7.478 -6.238 1.00 93.44 103 PRO A O 1
ATOM 838 N N . ASN A 1 104 ? 10.580 -8.650 -5.203 1.00 92.44 104 ASN A N 1
ATOM 839 C CA . ASN A 1 104 ? 9.473 -7.719 -5.431 1.00 92.44 104 ASN A CA 1
ATOM 840 C C . ASN A 1 104 ? 8.915 -7.202 -4.086 1.00 92.44 104 ASN A C 1
ATOM 842 O O . ASN A 1 104 ? 9.675 -6.607 -3.316 1.00 92.44 104 ASN A O 1
ATOM 846 N N . THR A 1 105 ? 7.633 -7.437 -3.791 1.00 89.19 105 THR A N 1
ATOM 847 C CA . THR A 1 105 ? 6.910 -7.030 -2.573 1.00 89.19 105 THR A CA 1
ATOM 848 C C . THR A 1 105 ? 7.449 -7.663 -1.291 1.00 89.19 105 THR A C 1
ATOM 850 O O . THR A 1 105 ? 7.156 -7.172 -0.205 1.00 89.19 105 THR A O 1
ATOM 853 N N . SER A 1 106 ? 8.285 -8.700 -1.396 1.00 88.75 106 SER A N 1
ATOM 854 C CA . SER A 1 106 ? 9.015 -9.286 -0.265 1.00 88.75 106 SER A CA 1
ATOM 855 C C . SER A 1 106 ? 10.121 -8.385 0.299 1.00 88.75 106 SER A C 1
ATOM 857 O O . SER A 1 106 ? 10.632 -8.634 1.391 1.00 88.75 106 SER A O 1
ATOM 859 N N . GLN A 1 107 ? 10.526 -7.336 -0.422 1.00 90.56 107 GLN A N 1
ATOM 860 C CA . GLN A 1 107 ? 11.530 -6.399 0.074 1.00 90.56 107 GLN A CA 1
ATOM 861 C C . GLN A 1 107 ? 10.964 -5.515 1.191 1.00 90.56 107 GLN A C 1
ATOM 863 O O . GLN A 1 107 ? 9.807 -5.122 1.185 1.00 90.56 107 GLN A O 1
ATOM 868 N N . SER A 1 108 ? 11.803 -5.129 2.152 1.00 90.44 108 SER A N 1
ATOM 869 C CA . SER A 1 108 ? 11.388 -4.148 3.157 1.00 90.44 108 SER A CA 1
ATOM 870 C C . SER A 1 108 ? 11.231 -2.760 2.533 1.00 90.44 108 SER A C 1
ATOM 872 O O . SER A 1 108 ? 12.097 -2.316 1.769 1.00 90.44 108 SER A O 1
ATOM 874 N N . VAL A 1 109 ? 10.195 -2.021 2.944 1.00 92.88 109 VAL A N 1
ATOM 875 C CA . VAL A 1 109 ? 10.022 -0.604 2.584 1.00 92.88 109 VAL A CA 1
ATOM 876 C C . VAL A 1 109 ? 11.261 0.233 2.917 1.00 92.88 109 VAL A C 1
ATOM 878 O O . VAL A 1 109 ? 11.632 1.110 2.141 1.00 92.88 109 VAL A O 1
ATOM 881 N N . ALA A 1 110 ? 11.983 -0.110 3.992 1.00 91.69 110 ALA A N 1
ATOM 882 C CA . ALA A 1 110 ? 13.192 0.589 4.424 1.00 91.69 110 ALA A CA 1
ATOM 883 C C . ALA A 1 110 ? 14.296 0.612 3.352 1.00 91.69 110 ALA A C 1
ATOM 885 O O . ALA A 1 110 ? 15.126 1.521 3.336 1.00 91.69 110 ALA A O 1
ATOM 886 N N . ARG A 1 111 ? 14.298 -0.355 2.424 1.00 93.75 111 ARG A N 1
ATOM 887 C CA . ARG A 1 111 ? 15.231 -0.382 1.291 1.00 93.75 111 ARG A CA 1
ATOM 888 C C . ARG A 1 111 ? 15.004 0.789 0.339 1.00 93.75 111 ARG A C 1
ATOM 890 O O . ARG A 1 111 ? 15.966 1.284 -0.243 1.00 93.75 111 ARG A O 1
ATOM 897 N N . PHE A 1 112 ? 13.762 1.237 0.208 1.00 95.38 112 PHE A N 1
ATOM 898 C CA . PHE A 1 112 ? 13.350 2.320 -0.682 1.00 95.38 112 PHE A CA 1
ATOM 899 C C . PHE A 1 112 ? 13.122 3.637 0.052 1.00 95.38 112 PHE A C 1
ATOM 901 O O . PHE A 1 112 ? 12.895 4.644 -0.603 1.00 95.38 112 PHE A O 1
ATOM 908 N N . SER A 1 113 ? 13.190 3.650 1.381 1.00 93.38 113 SER A N 1
ATOM 909 C CA . SER A 1 113 ? 13.018 4.853 2.186 1.00 93.38 113 SER A CA 1
ATOM 910 C C . SER A 1 113 ? 14.270 5.732 2.240 1.00 93.38 113 SER A C 1
ATOM 912 O O . SER A 1 113 ? 15.398 5.243 2.159 1.00 93.38 113 SER A O 1
ATOM 914 N N . HIS A 1 114 ? 14.067 7.032 2.461 1.00 92.25 114 HIS A N 1
ATOM 915 C CA . HIS A 1 114 ? 15.146 7.992 2.687 1.00 92.25 114 HIS A CA 1
ATOM 916 C C . HIS A 1 114 ? 15.896 7.687 3.995 1.00 92.25 114 HIS A C 1
ATOM 918 O O . HIS A 1 114 ? 15.294 7.264 4.980 1.00 92.25 114 HIS A O 1
ATOM 924 N N . GLY A 1 115 ? 17.207 7.949 4.044 1.00 83.94 115 GLY A N 1
ATOM 925 C CA . GLY A 1 115 ? 18.027 7.654 5.231 1.00 83.94 115 GLY A CA 1
ATOM 926 C C . GLY A 1 115 ? 17.584 8.418 6.488 1.00 83.94 115 GLY A C 1
ATOM 927 O O . GLY A 1 115 ? 17.319 7.809 7.521 1.00 83.94 115 GLY A O 1
ATOM 928 N N . ARG A 1 116 ? 17.477 9.752 6.388 1.00 82.94 116 ARG A N 1
ATOM 929 C CA . ARG A 1 116 ? 17.022 10.625 7.493 1.00 82.94 116 ARG A CA 1
ATOM 930 C C . ARG A 1 116 ? 15.504 10.552 7.710 1.00 82.94 116 ARG A C 1
ATOM 932 O O . ARG A 1 116 ? 15.051 10.248 8.808 1.00 82.94 116 ARG A O 1
ATOM 939 N N . ASP A 1 117 ? 14.724 10.749 6.649 1.00 88.94 117 ASP A N 1
ATOM 940 C CA . ASP A 1 117 ? 13.259 10.694 6.668 1.00 88.94 117 ASP A CA 1
ATOM 941 C C . ASP A 1 117 ? 12.724 9.331 6.221 1.00 88.94 117 ASP A C 1
ATOM 943 O O . ASP A 1 117 ? 12.145 9.198 5.145 1.00 88.94 117 ASP A O 1
ATOM 947 N N . ARG A 1 118 ? 12.884 8.297 7.055 1.00 90.62 118 ARG A N 1
ATOM 948 C CA . ARG A 1 118 ? 12.517 6.911 6.685 1.00 90.62 118 ARG A CA 1
ATOM 949 C C . ARG A 1 118 ? 11.036 6.704 6.321 1.00 90.62 118 ARG A C 1
ATOM 951 O O . ARG A 1 118 ? 10.683 5.694 5.721 1.00 90.62 118 ARG A O 1
ATOM 958 N N . TRP A 1 119 ? 10.176 7.655 6.672 1.00 92.44 119 TRP A N 1
ATOM 959 C CA . TRP A 1 119 ? 8.757 7.690 6.310 1.00 92.44 119 TRP A CA 1
ATOM 960 C C . TRP A 1 119 ? 8.498 8.174 4.871 1.00 92.44 119 TRP A C 1
ATOM 962 O O . TRP A 1 119 ? 7.356 8.132 4.424 1.00 92.44 119 TRP A O 1
ATOM 972 N N . ARG A 1 120 ? 9.526 8.637 4.145 1.00 94.31 120 ARG A N 1
ATOM 973 C CA . ARG A 1 120 ? 9.451 9.038 2.732 1.00 94.31 120 ARG A CA 1
ATOM 974 C C . ARG A 1 120 ? 10.150 8.024 1.852 1.00 94.31 120 ARG A C 1
ATOM 976 O O . ARG A 1 120 ? 11.233 7.548 2.194 1.00 94.31 120 ARG A O 1
ATOM 983 N N . ILE A 1 121 ? 9.574 7.777 0.685 1.00 95.81 121 ILE A N 1
ATOM 984 C CA . ILE A 1 121 ? 10.215 6.991 -0.362 1.00 95.81 121 ILE A CA 1
ATOM 985 C C . ILE A 1 121 ? 11.272 7.843 -1.071 1.00 95.81 121 ILE A C 1
ATOM 987 O O . ILE A 1 121 ? 11.045 8.993 -1.444 1.00 95.81 121 ILE A O 1
ATOM 991 N N . GLU A 1 122 ? 12.457 7.272 -1.249 1.00 95.75 122 GLU A N 1
ATOM 992 C CA . GLU A 1 122 ? 13.586 7.886 -1.930 1.00 95.75 122 GLU A CA 1
ATOM 993 C C . GLU A 1 122 ? 13.504 7.594 -3.436 1.00 95.75 122 GLU A C 1
ATOM 995 O O . GLU A 1 122 ? 13.791 6.489 -3.908 1.00 95.75 122 GLU A O 1
ATOM 1000 N N . SER A 1 123 ? 13.116 8.608 -4.212 1.00 94.25 123 SER A N 1
ATOM 1001 C CA . SER A 1 123 ? 12.873 8.473 -5.656 1.00 94.25 123 SER A CA 1
ATOM 1002 C C . SER A 1 123 ? 14.084 7.956 -6.444 1.00 94.25 123 SER A C 1
ATOM 1004 O O . SER A 1 123 ? 13.919 7.236 -7.427 1.00 94.25 123 SER A O 1
ATOM 1006 N N . THR A 1 124 ? 15.309 8.271 -6.018 1.00 95.94 124 THR A N 1
ATOM 1007 C CA . THR A 1 124 ? 16.560 7.777 -6.620 1.00 95.94 124 THR A CA 1
ATOM 1008 C C . THR A 1 124 ? 16.689 6.260 -6.493 1.00 95.94 124 THR A C 1
ATOM 1010 O O . THR A 1 124 ? 17.026 5.604 -7.479 1.00 95.94 124 THR A O 1
ATOM 1013 N N . ARG A 1 125 ? 16.364 5.683 -5.328 1.00 96.19 125 ARG A N 1
ATOM 1014 C CA . ARG A 1 125 ? 16.392 4.230 -5.094 1.00 96.19 125 ARG A CA 1
ATOM 1015 C C . ARG A 1 125 ? 15.316 3.508 -5.892 1.00 96.19 125 ARG A C 1
ATOM 1017 O O . ARG A 1 125 ? 15.588 2.462 -6.477 1.00 96.19 125 ARG A O 1
ATOM 1024 N N . VAL A 1 126 ? 14.118 4.090 -5.972 1.00 97.00 126 VAL A N 1
ATOM 1025 C CA . VAL A 1 126 ? 13.042 3.562 -6.826 1.00 97.00 126 VAL A CA 1
ATOM 1026 C C . VAL A 1 126 ? 13.475 3.574 -8.291 1.00 97.00 126 VAL A C 1
ATOM 1028 O O . VAL A 1 126 ? 13.395 2.542 -8.945 1.00 97.00 126 VAL A O 1
ATOM 1031 N N . LYS A 1 127 ? 14.042 4.681 -8.790 1.00 97.31 127 LYS A N 1
ATOM 1032 C CA . LYS A 1 127 ? 14.567 4.774 -10.165 1.00 97.31 127 LYS A CA 1
ATOM 1033 C C . LYS A 1 127 ? 15.701 3.785 -10.440 1.00 97.31 127 LYS A C 1
ATOM 1035 O O . LYS A 1 127 ? 15.801 3.256 -11.542 1.00 97.31 127 LYS A O 1
ATOM 1040 N N . GLN A 1 128 ? 16.576 3.531 -9.466 1.00 97.50 128 GLN A N 1
ATOM 1041 C CA . GLN A 1 128 ? 17.618 2.506 -9.595 1.00 97.50 128 GLN A CA 1
ATOM 1042 C C . GLN A 1 128 ? 17.015 1.106 -9.742 1.00 97.50 128 GLN A C 1
ATOM 1044 O O . GLN A 1 128 ? 17.477 0.331 -10.578 1.00 97.50 128 GLN A O 1
ATOM 1049 N N . TYR A 1 129 ? 15.983 0.786 -8.960 1.00 97.94 129 TYR A N 1
ATOM 1050 C CA . TYR A 1 129 ? 15.269 -0.482 -9.078 1.00 97.94 129 TYR A CA 1
ATOM 1051 C C . TYR A 1 129 ? 14.504 -0.586 -10.405 1.00 97.94 129 TYR A C 1
ATOM 1053 O O . TYR A 1 129 ? 14.646 -1.588 -11.099 1.00 97.94 129 TYR A O 1
ATOM 1061 N N . GLU A 1 130 ? 13.798 0.471 -10.811 1.00 97.69 130 GLU A N 1
ATOM 1062 C CA . GLU A 1 130 ? 13.102 0.562 -12.100 1.00 97.69 130 GLU A CA 1
ATOM 1063 C C . GLU A 1 130 ? 14.058 0.299 -13.267 1.00 97.69 130 GLU A C 1
ATOM 1065 O O . GLU A 1 130 ? 13.769 -0.548 -14.102 1.00 97.69 130 GLU A O 1
ATOM 1070 N N . ARG A 1 131 ? 15.248 0.917 -13.285 1.00 98.19 131 ARG A N 1
ATOM 1071 C CA . ARG A 1 131 ? 16.261 0.649 -14.323 1.00 98.19 131 ARG A CA 1
ATOM 1072 C C . ARG A 1 131 ? 16.650 -0.826 -14.409 1.00 98.19 131 ARG A C 1
ATOM 1074 O O . ARG A 1 131 ? 16.807 -1.347 -15.508 1.00 98.19 131 ARG A O 1
ATOM 1081 N N . ARG A 1 132 ? 16.793 -1.509 -13.269 1.00 98.06 132 ARG A N 1
ATOM 1082 C CA . ARG A 1 132 ? 17.087 -2.950 -13.253 1.00 98.06 132 ARG A CA 1
ATOM 1083 C C . ARG A 1 132 ? 15.931 -3.766 -13.827 1.00 98.06 132 ARG A C 1
ATOM 1085 O O . ARG A 1 132 ? 16.182 -4.707 -14.570 1.00 98.06 132 ARG A O 1
ATOM 1092 N N . VAL A 1 133 ? 14.691 -3.395 -13.504 1.00 98.12 133 VAL A N 1
ATOM 1093 C CA . VAL A 1 133 ? 13.495 -4.048 -14.052 1.00 98.12 133 VAL A CA 1
ATOM 1094 C C . VAL A 1 133 ? 13.384 -3.808 -15.557 1.00 98.12 133 VAL A C 1
ATOM 1096 O O . VAL A 1 133 ? 13.163 -4.769 -16.280 1.00 98.12 133 VAL A O 1
ATOM 1099 N N . VAL A 1 134 ? 13.626 -2.584 -16.042 1.00 98.19 134 VAL A N 1
ATOM 1100 C CA . VAL A 1 134 ? 13.649 -2.240 -17.478 1.00 98.19 134 VAL A CA 1
ATOM 1101 C C . VAL A 1 134 ? 14.640 -3.120 -18.244 1.00 98.19 134 VAL A C 1
ATOM 1103 O O . VAL A 1 134 ? 14.288 -3.686 -19.274 1.00 98.19 134 VAL A O 1
ATOM 1106 N N . VAL A 1 135 ? 15.861 -3.286 -17.726 1.00 98.12 135 VAL A N 1
ATOM 1107 C CA . VAL A 1 135 ? 16.860 -4.179 -18.338 1.00 98.12 135 VAL A CA 1
ATOM 1108 C C . VAL A 1 135 ? 16.372 -5.633 -18.339 1.00 98.12 135 VAL A C 1
ATOM 1110 O O . VAL A 1 135 ? 16.448 -6.305 -19.364 1.00 98.12 135 VAL A O 1
ATOM 1113 N N . ALA A 1 136 ? 15.823 -6.115 -17.220 1.00 98.00 136 ALA A N 1
ATOM 1114 C CA . ALA A 1 136 ? 15.358 -7.495 -17.091 1.00 98.00 136 ALA A CA 1
ATOM 1115 C C . ALA A 1 136 ? 14.173 -7.831 -18.016 1.00 98.00 136 ALA A C 1
ATOM 1117 O O . ALA A 1 136 ? 14.169 -8.898 -18.629 1.00 98.00 136 ALA A O 1
ATOM 1118 N N . VAL A 1 137 ? 13.192 -6.931 -18.162 1.00 97.56 137 VAL A N 1
ATOM 1119 C CA . VAL A 1 137 ? 12.092 -7.116 -19.128 1.00 97.56 137 VAL A CA 1
ATOM 1120 C C . VAL A 1 137 ? 12.596 -7.005 -20.570 1.00 97.56 137 VAL A C 1
ATOM 1122 O O . VAL A 1 137 ? 12.154 -7.766 -21.428 1.00 97.56 137 VAL A O 1
ATOM 1125 N N . GLY A 1 138 ? 13.591 -6.146 -20.822 1.00 97.25 138 GLY A N 1
ATOM 1126 C CA . GLY A 1 138 ? 14.255 -6.028 -22.120 1.00 97.25 138 GLY A CA 1
ATOM 1127 C C . GLY A 1 138 ? 14.926 -7.330 -22.568 1.00 97.25 138 GLY A C 1
ATOM 1128 O O . GLY A 1 138 ? 14.770 -7.725 -23.718 1.00 97.25 138 GLY A O 1
ATOM 1129 N N . HIS A 1 139 ? 15.574 -8.068 -21.658 1.00 97.31 139 HIS A N 1
ATOM 1130 C CA . HIS A 1 139 ? 16.130 -9.400 -21.959 1.00 97.31 139 HIS A CA 1
ATOM 1131 C C . HIS A 1 139 ? 15.067 -10.443 -22.343 1.00 97.31 139 HIS A C 1
ATOM 1133 O O . HIS A 1 139 ? 15.393 -11.449 -22.967 1.00 97.31 139 HIS A O 1
ATOM 1139 N N . LYS A 1 140 ? 13.799 -10.213 -21.984 1.00 97.50 140 LYS A N 1
ATOM 1140 C CA . LYS A 1 140 ? 12.652 -11.036 -22.393 1.00 97.50 140 LYS A CA 1
ATOM 1141 C C . LYS A 1 140 ? 11.905 -10.452 -23.604 1.00 97.50 140 LYS A C 1
ATOM 1143 O O . LYS A 1 140 ? 10.814 -10.918 -23.913 1.00 97.50 140 LYS A O 1
ATOM 1148 N N . ASN A 1 141 ? 12.482 -9.460 -24.293 1.00 96.62 141 ASN A N 1
ATOM 1149 C CA . ASN A 1 141 ? 11.887 -8.736 -25.426 1.00 96.62 141 ASN A CA 1
ATOM 1150 C C . ASN A 1 141 ? 10.549 -8.047 -25.099 1.00 96.62 141 ASN A C 1
ATOM 1152 O O . ASN A 1 141 ? 9.673 -7.930 -25.954 1.00 96.62 141 ASN A O 1
ATOM 1156 N N . ILE A 1 142 ? 10.378 -7.591 -23.857 1.00 96.88 142 ILE A N 1
ATOM 1157 C CA . ILE A 1 142 ? 9.173 -6.889 -23.409 1.00 96.88 142 ILE A CA 1
ATOM 1158 C C . ILE A 1 142 ? 9.447 -5.384 -23.375 1.00 96.88 142 ILE A C 1
ATOM 1160 O O . ILE A 1 142 ? 10.395 -4.927 -22.733 1.00 96.88 142 ILE A O 1
ATOM 1164 N N . ASP A 1 143 ? 8.580 -4.600 -24.019 1.00 96.38 143 ASP A N 1
ATOM 1165 C CA . ASP A 1 143 ? 8.642 -3.139 -23.964 1.00 96.38 143 ASP A CA 1
ATOM 1166 C C . ASP A 1 143 ? 8.004 -2.597 -22.676 1.00 96.38 143 ASP A C 1
ATOM 1168 O O . ASP A 1 143 ? 6.781 -2.609 -22.493 1.00 96.38 143 ASP A O 1
ATOM 1172 N N . PHE A 1 144 ? 8.844 -2.046 -21.800 1.00 95.69 144 PHE A N 1
ATOM 1173 C CA . PHE A 1 144 ? 8.418 -1.444 -20.538 1.00 95.69 144 PHE A CA 1
ATOM 1174 C C . PHE A 1 144 ? 7.401 -0.310 -20.735 1.00 95.69 144 PHE A C 1
ATOM 1176 O O . PHE A 1 144 ? 6.483 -0.157 -19.928 1.00 95.69 144 PHE A O 1
ATOM 1183 N N . ALA A 1 145 ? 7.537 0.500 -21.792 1.00 94.56 145 ALA A N 1
ATOM 1184 C CA . ALA A 1 145 ? 6.629 1.622 -22.025 1.00 94.56 145 ALA A CA 1
ATOM 1185 C C . ALA A 1 145 ? 5.217 1.143 -22.394 1.00 94.56 145 ALA A C 1
ATOM 1187 O O . ALA A 1 145 ? 4.227 1.718 -21.935 1.00 94.56 145 ALA A O 1
ATOM 1188 N N . THR A 1 146 ? 5.120 0.078 -23.188 1.00 95.50 146 THR A N 1
ATOM 1189 C CA . THR A 1 146 ? 3.855 -0.569 -23.545 1.00 95.50 146 THR A CA 1
ATOM 1190 C C . THR A 1 146 ? 3.184 -1.188 -22.329 1.00 95.50 146 THR A C 1
ATOM 1192 O O . THR A 1 146 ? 2.019 -0.882 -22.079 1.00 95.50 146 THR A O 1
ATOM 1195 N N . GLU A 1 147 ? 3.918 -1.945 -21.513 1.00 95.25 147 GLU A N 1
ATOM 1196 C CA . GLU A 1 147 ? 3.402 -2.473 -20.244 1.00 95.25 147 GLU A CA 1
ATOM 1197 C C . GLU A 1 147 ? 2.911 -1.345 -19.322 1.00 95.25 147 GLU A C 1
ATOM 1199 O O . GLU A 1 147 ? 1.805 -1.392 -18.778 1.00 95.25 147 GLU A O 1
ATOM 1204 N N . ARG A 1 148 ? 3.685 -0.260 -19.203 1.00 92.50 148 ARG A N 1
ATOM 1205 C CA . ARG A 1 148 ? 3.308 0.888 -18.371 1.00 92.50 148 ARG A CA 1
ATOM 1206 C C . ARG A 1 148 ? 2.020 1.546 -18.842 1.00 92.50 148 ARG A C 1
ATOM 1208 O O . ARG A 1 148 ? 1.208 1.924 -18.004 1.00 92.50 148 ARG A O 1
ATOM 1215 N N . ARG A 1 149 ? 1.814 1.681 -20.154 1.00 91.50 149 ARG A N 1
ATOM 1216 C CA . ARG A 1 149 ? 0.558 2.206 -20.711 1.00 91.50 149 ARG A CA 1
ATOM 1217 C C . ARG A 1 149 ? -0.611 1.257 -20.458 1.00 91.50 149 ARG A C 1
ATOM 1219 O O . ARG A 1 149 ? -1.665 1.726 -20.042 1.00 91.50 149 ARG A O 1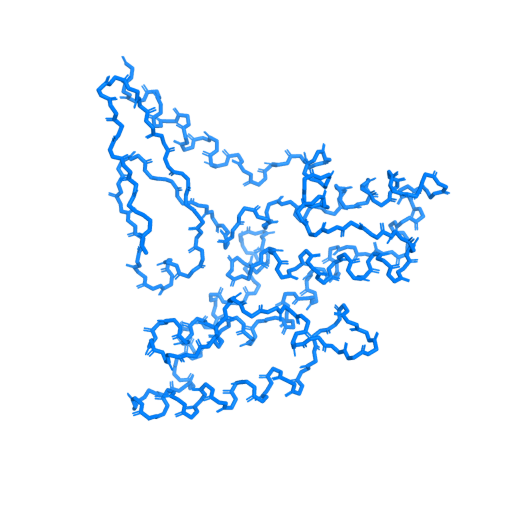
ATOM 1226 N N . ALA A 1 150 ? -0.413 -0.045 -20.659 1.00 90.81 150 ALA A N 1
ATOM 1227 C CA . ALA A 1 150 ? -1.460 -1.054 -20.504 1.00 90.81 150 ALA A CA 1
ATOM 1228 C C . ALA A 1 150 ? -2.018 -1.115 -19.072 1.00 90.81 150 ALA A C 1
ATOM 1230 O O . ALA A 1 150 ? -3.225 -1.248 -18.888 1.00 90.81 150 ALA A O 1
ATOM 1231 N N . TYR A 1 151 ? -1.158 -0.953 -18.060 1.00 88.69 151 TYR A N 1
ATOM 1232 C CA . TYR A 1 151 ? -1.552 -1.072 -16.651 1.00 88.69 151 TYR A CA 1
ATOM 1233 C C . TYR A 1 151 ? -1.560 0.250 -15.881 1.00 88.69 151 TYR A C 1
ATOM 1235 O O . TYR A 1 151 ? -1.805 0.234 -14.676 1.00 88.69 151 TYR A O 1
ATOM 1243 N N . ALA A 1 152 ? -1.343 1.398 -16.533 1.00 81.38 152 ALA A N 1
ATOM 1244 C CA . ALA A 1 152 ? -1.290 2.701 -15.862 1.00 81.38 152 ALA A CA 1
ATOM 1245 C C . ALA A 1 152 ? -2.480 2.894 -14.908 1.00 81.38 152 ALA A C 1
ATOM 1247 O O . ALA A 1 152 ? -2.298 3.116 -13.712 1.00 81.38 152 ALA A O 1
ATOM 1248 N N . SER A 1 153 ? -3.703 2.692 -15.407 1.00 79.88 153 SER A N 1
ATOM 1249 C CA . SER A 1 153 ? -4.936 2.885 -14.637 1.00 79.88 153 SER A CA 1
ATOM 1250 C C . SER A 1 153 ? -5.084 1.954 -13.432 1.00 79.88 153 SER A C 1
ATOM 1252 O O . SER A 1 153 ? -5.800 2.302 -12.494 1.00 79.88 153 SER A O 1
ATOM 1254 N N . ALA A 1 154 ? -4.431 0.788 -13.435 1.00 81.19 154 ALA A N 1
ATOM 1255 C CA . ALA A 1 154 ? -4.469 -0.151 -12.317 1.00 81.19 154 ALA A CA 1
ATOM 1256 C C . ALA A 1 154 ? -3.716 0.389 -11.093 1.00 81.1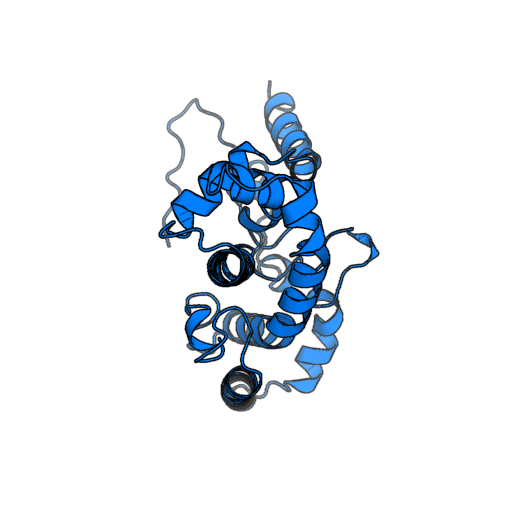9 154 ALA A C 1
ATOM 1258 O O . ALA A 1 154 ? -4.095 0.106 -9.958 1.00 81.19 154 ALA A O 1
ATOM 1259 N N . PHE A 1 155 ? -2.673 1.187 -11.311 1.00 79.62 155 PHE A N 1
ATOM 1260 C CA . PHE A 1 155 ? -1.851 1.761 -10.243 1.00 79.62 155 PHE A CA 1
ATOM 1261 C C . PHE A 1 155 ? -2.169 3.243 -9.978 1.00 79.62 155 PHE A C 1
ATOM 1263 O O . PHE A 1 155 ? -1.670 3.833 -9.015 1.00 79.62 155 PHE A O 1
ATOM 1270 N N . GLU A 1 156 ? -3.026 3.855 -10.799 1.00 68.12 156 GLU A N 1
ATOM 1271 C CA . GLU A 1 156 ? -3.543 5.205 -10.581 1.00 68.12 156 GLU A CA 1
ATOM 1272 C C . GLU A 1 156 ? -4.518 5.298 -9.393 1.00 68.12 156 GLU A C 1
ATOM 1274 O O . GLU A 1 156 ? -5.115 4.325 -8.924 1.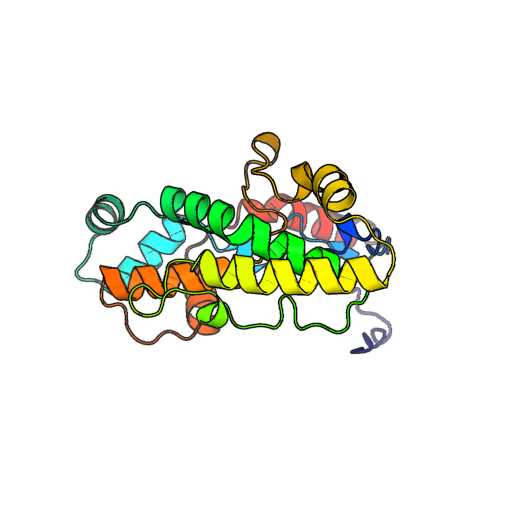00 68.12 156 GLU A O 1
ATOM 1279 N N . LEU A 1 157 ? -4.712 6.527 -8.902 1.00 56.50 157 LEU A N 1
ATOM 1280 C CA . LEU A 1 157 ? -5.754 6.843 -7.924 1.00 56.50 157 LEU A CA 1
ATOM 1281 C C . LEU A 1 157 ? -7.138 6.551 -8.525 1.00 56.50 157 LEU A C 1
ATOM 1283 O O . LEU A 1 157 ? -7.670 7.337 -9.312 1.00 56.50 157 LEU A O 1
ATOM 1287 N N . ASN A 1 158 ? -7.764 5.444 -8.119 1.00 54.84 158 ASN A N 1
ATOM 1288 C CA . ASN A 1 158 ? -9.126 5.136 -8.538 1.00 54.84 158 ASN A CA 1
ATOM 1289 C C . ASN A 1 158 ? -10.136 6.021 -7.788 1.00 54.84 158 ASN A C 1
ATOM 1291 O O . ASN A 1 158 ? -10.693 5.640 -6.758 1.00 54.84 158 ASN A O 1
ATOM 1295 N N . ARG A 1 159 ? -10.396 7.214 -8.337 1.00 48.75 159 ARG A N 1
ATOM 1296 C CA . ARG A 1 159 ? -11.367 8.180 -7.793 1.00 48.75 159 ARG A CA 1
ATOM 1297 C C . ARG A 1 159 ? -12.787 7.609 -7.655 1.00 48.75 159 ARG A C 1
ATOM 1299 O O . ARG A 1 159 ? -13.534 8.081 -6.807 1.00 48.75 159 ARG A O 1
ATOM 1306 N N . ARG A 1 160 ? -13.162 6.595 -8.450 1.00 46.00 160 ARG A N 1
ATOM 1307 C CA . ARG A 1 160 ? -14.506 5.982 -8.432 1.00 46.00 160 ARG A CA 1
ATOM 1308 C C . ARG A 1 160 ? -14.670 4.925 -7.339 1.00 46.00 160 ARG A C 1
ATOM 1310 O O . ARG A 1 160 ? -15.742 4.832 -6.757 1.00 46.00 160 ARG A O 1
ATOM 1317 N N . LYS A 1 161 ? -13.618 4.165 -7.016 1.00 51.78 161 LYS A N 1
ATOM 1318 C CA . LYS A 1 161 ? -13.656 3.126 -5.967 1.00 51.78 161 LYS A CA 1
ATOM 1319 C C . LYS A 1 161 ? -13.471 3.671 -4.543 1.00 51.78 161 LYS A C 1
ATOM 1321 O O . LYS A 1 161 ? -13.375 2.878 -3.613 1.00 51.78 161 LYS A O 1
ATOM 1326 N N . ARG A 1 162 ? -13.406 5.002 -4.360 1.00 48.56 162 ARG A N 1
ATOM 1327 C CA . ARG A 1 162 ? -13.205 5.720 -3.077 1.00 48.56 162 ARG A CA 1
ATOM 1328 C C . ARG A 1 162 ? -11.950 5.334 -2.275 1.00 48.56 162 ARG A C 1
ATOM 1330 O O . ARG A 1 162 ? -11.661 5.984 -1.280 1.00 48.56 162 ARG A O 1
ATOM 1337 N N . PHE A 1 163 ? -11.175 4.349 -2.725 1.00 55.91 163 PHE A N 1
ATOM 1338 C CA . PHE A 1 163 ? -9.882 3.987 -2.167 1.00 55.91 163 PHE A CA 1
ATOM 1339 C C . PHE A 1 163 ? -8.790 4.147 -3.224 1.00 55.91 163 PHE A C 1
ATOM 1341 O O . PHE A 1 163 ? -8.796 3.519 -4.285 1.00 55.91 163 PHE A O 1
ATOM 1348 N N . SER A 1 164 ? -7.850 5.030 -2.920 1.00 58.59 164 SER A N 1
ATOM 1349 C CA . SER A 1 164 ? -6.612 5.236 -3.658 1.00 58.59 164 SER A CA 1
ATOM 1350 C C . SER A 1 164 ? -5.642 4.083 -3.400 1.00 58.59 164 SER A C 1
ATOM 1352 O O . SER A 1 164 ? -5.475 3.699 -2.250 1.00 58.59 164 SER A O 1
ATOM 1354 N N . GLY A 1 165 ? -4.967 3.559 -4.429 1.00 69.81 165 GLY A N 1
ATOM 1355 C CA . GLY A 1 165 ? -3.917 2.550 -4.230 1.00 69.81 165 GLY A CA 1
ATOM 1356 C C . GLY A 1 165 ? -4.437 1.131 -3.992 1.00 69.81 165 GLY A C 1
ATOM 1357 O O . GLY A 1 165 ? -3.877 0.408 -3.178 1.00 69.81 165 GLY A O 1
ATOM 1358 N N . ALA A 1 166 ? -5.489 0.715 -4.708 1.00 79.81 166 ALA A N 1
ATOM 1359 C CA . ALA A 1 166 ? -6.038 -0.642 -4.607 1.00 79.81 166 ALA A CA 1
ATOM 1360 C C . ALA A 1 166 ? -5.013 -1.751 -4.908 1.00 79.81 166 ALA A C 1
ATOM 1362 O O . ALA A 1 166 ? -5.210 -2.859 -4.433 1.00 79.81 166 ALA A O 1
ATOM 1363 N N . ASN A 1 167 ? -3.939 -1.432 -5.640 1.00 88.75 167 ASN A N 1
ATOM 1364 C CA . ASN A 1 167 ? -2.834 -2.338 -5.969 1.00 88.75 167 ASN A CA 1
ATOM 1365 C C . ASN A 1 167 ? -1.515 -1.951 -5.265 1.00 88.75 167 ASN A C 1
ATOM 1367 O O . ASN A 1 167 ? -0.429 -2.268 -5.744 1.00 88.75 167 ASN A O 1
ATOM 1371 N N . ILE A 1 168 ? -1.604 -1.209 -4.156 1.00 92.31 168 ILE A N 1
ATOM 1372 C CA . ILE A 1 168 ? -0.477 -0.873 -3.280 1.00 92.31 168 ILE A CA 1
ATOM 1373 C C . ILE A 1 168 ? -0.691 -1.582 -1.946 1.00 92.31 168 ILE A C 1
ATOM 1375 O O . ILE A 1 168 ? -1.753 -1.449 -1.336 1.00 92.31 168 ILE A O 1
ATOM 1379 N N . SER A 1 169 ? 0.327 -2.291 -1.464 1.00 94.69 169 SER A N 1
ATOM 1380 C CA . SER A 1 169 ? 0.231 -3.046 -0.213 1.00 94.69 169 SER A CA 1
ATOM 1381 C C . SER A 1 169 ? -0.035 -2.140 0.986 1.00 94.69 169 SER A C 1
ATOM 1383 O O . SER A 1 169 ? 0.714 -1.193 1.256 1.00 94.69 169 SER A O 1
ATOM 1385 N N . GLY A 1 170 ? -1.065 -2.491 1.760 1.00 94.44 170 GLY A N 1
ATOM 1386 C CA . GLY A 1 170 ? -1.358 -1.858 3.041 1.00 94.44 170 GLY A CA 1
ATOM 1387 C C . GLY A 1 170 ? -0.196 -1.969 4.029 1.00 94.44 170 GLY A C 1
ATOM 1388 O O . GLY A 1 170 ? 0.067 -1.012 4.750 1.00 94.44 170 GLY A O 1
ATOM 1389 N N . LYS A 1 171 ? 0.578 -3.065 3.994 1.00 94.38 171 LYS A N 1
ATOM 1390 C CA . LYS A 1 171 ? 1.760 -3.270 4.855 1.00 94.38 171 LYS A CA 1
ATOM 1391 C C . LYS A 1 171 ? 2.840 -2.213 4.621 1.00 94.38 171 LYS A C 1
ATOM 1393 O O . LYS A 1 171 ? 3.410 -1.686 5.574 1.00 94.38 171 LYS A O 1
ATOM 1398 N N . TYR A 1 172 ? 3.092 -1.856 3.360 1.00 95.69 172 TYR A N 1
ATOM 1399 C CA . TYR A 1 172 ? 4.037 -0.789 3.010 1.00 95.69 172 TYR A CA 1
ATOM 1400 C C . TYR A 1 172 ? 3.561 0.572 3.523 1.00 95.69 172 TYR A C 1
ATOM 1402 O O . TYR A 1 172 ? 4.334 1.311 4.134 1.00 95.69 172 TYR A O 1
ATOM 1410 N N . LEU A 1 173 ? 2.284 0.889 3.298 1.00 95.38 173 LEU A N 1
ATOM 1411 C CA . LEU A 1 173 ? 1.682 2.142 3.755 1.00 95.38 173 LEU A CA 1
ATOM 1412 C C . LEU A 1 173 ? 1.706 2.248 5.280 1.00 95.38 173 LEU A C 1
ATOM 1414 O O . LEU A 1 173 ? 2.083 3.289 5.816 1.00 95.38 173 LEU A O 1
ATOM 1418 N N . LEU A 1 174 ? 1.369 1.163 5.973 1.00 95.19 174 LEU A N 1
ATOM 1419 C CA . LEU A 1 174 ? 1.375 1.103 7.425 1.00 95.19 174 LEU A CA 1
ATOM 1420 C C . LEU A 1 174 ? 2.791 1.268 7.987 1.00 95.19 174 LEU A C 1
ATOM 1422 O O . LEU A 1 174 ? 2.994 2.040 8.918 1.00 95.19 174 LEU A O 1
ATOM 1426 N N . ALA A 1 175 ? 3.797 0.637 7.381 1.00 94.94 175 ALA A N 1
ATOM 1427 C CA . ALA A 1 175 ? 5.183 0.810 7.800 1.00 94.94 175 ALA A CA 1
ATOM 1428 C C . ALA A 1 175 ? 5.664 2.272 7.662 1.00 94.94 175 ALA A C 1
ATOM 1430 O O . ALA A 1 175 ? 6.272 2.810 8.592 1.00 94.94 175 ALA A O 1
ATOM 1431 N N . LEU A 1 176 ? 5.352 2.952 6.549 1.00 95.75 176 LEU A N 1
ATOM 1432 C CA . LEU A 1 176 ? 5.656 4.384 6.381 1.00 95.75 176 LEU A CA 1
ATOM 1433 C C . LEU A 1 176 ? 4.898 5.251 7.393 1.00 95.75 176 LEU A C 1
ATOM 1435 O O . LEU A 1 176 ? 5.470 6.174 7.979 1.00 95.75 176 LEU A O 1
ATOM 1439 N N . LEU A 1 177 ? 3.622 4.935 7.620 1.00 95.62 177 LEU A N 1
ATOM 1440 C CA . LEU A 1 177 ? 2.760 5.626 8.569 1.00 95.62 177 LEU A CA 1
ATOM 1441 C C . LEU A 1 177 ? 3.320 5.549 9.992 1.00 95.62 177 LEU A C 1
ATOM 1443 O O . LEU A 1 177 ? 3.432 6.576 10.657 1.00 95.62 177 LEU A O 1
ATOM 1447 N N . LEU A 1 178 ? 3.727 4.366 10.451 1.00 94.81 178 LEU A N 1
ATOM 1448 C CA . LEU A 1 178 ? 4.283 4.181 11.792 1.00 94.81 178 LEU A CA 1
ATOM 1449 C C . LEU A 1 178 ? 5.604 4.926 11.973 1.00 94.81 178 LEU A C 1
ATOM 1451 O O . LEU A 1 178 ? 5.824 5.539 13.018 1.00 94.81 178 LEU A O 1
ATOM 1455 N N . LEU A 1 179 ? 6.458 4.959 10.945 1.00 94.06 179 LEU A N 1
ATOM 1456 C CA . LEU A 1 179 ? 7.667 5.786 10.959 1.00 94.06 179 LEU A CA 1
ATOM 1457 C C . LEU A 1 179 ? 7.321 7.278 11.079 1.00 94.06 179 LEU A C 1
ATOM 1459 O O . LEU A 1 179 ? 7.971 8.000 11.840 1.00 94.06 179 LEU A O 1
ATOM 1463 N N . ARG A 1 180 ? 6.276 7.742 10.382 1.00 95.25 180 ARG A N 1
ATOM 1464 C CA . ARG A 1 180 ? 5.818 9.135 10.459 1.00 95.25 180 ARG A CA 1
ATOM 1465 C C . ARG A 1 180 ? 5.241 9.472 11.832 1.00 95.25 180 ARG A C 1
ATOM 1467 O O . ARG A 1 180 ? 5.593 10.506 12.395 1.00 95.25 180 ARG A O 1
ATOM 1474 N N . ILE A 1 181 ? 4.395 8.600 12.374 1.00 95.00 181 ILE A N 1
ATOM 1475 C CA . ILE A 1 181 ? 3.794 8.736 13.706 1.00 95.00 181 ILE A CA 1
ATOM 1476 C C . ILE A 1 181 ? 4.882 8.772 14.779 1.00 95.00 181 ILE A C 1
ATOM 1478 O O . ILE A 1 181 ? 4.869 9.653 15.638 1.00 95.00 181 ILE A O 1
ATOM 1482 N N . THR A 1 182 ? 5.862 7.872 14.690 1.00 93.19 182 THR A N 1
ATOM 1483 C CA . THR A 1 182 ? 7.010 7.837 15.602 1.00 93.19 182 THR A CA 1
ATOM 1484 C C . THR A 1 182 ? 7.771 9.161 15.572 1.00 93.19 182 THR A C 1
ATOM 1486 O O . THR A 1 182 ? 8.042 9.736 16.623 1.00 93.19 182 THR A O 1
ATOM 1489 N N . GLY A 1 183 ? 8.070 9.683 14.376 1.00 92.50 183 GLY A N 1
ATOM 1490 C CA . GLY A 1 183 ? 8.785 10.952 14.216 1.00 92.50 183 GLY A CA 1
ATOM 1491 C C . GLY A 1 183 ? 8.004 12.178 14.701 1.00 92.50 183 GLY A C 1
ATOM 1492 O O . GLY A 1 183 ? 8.598 13.099 15.250 1.00 92.50 183 GLY A O 1
ATOM 1493 N N . LEU A 1 184 ? 6.679 12.203 14.524 1.00 94.69 184 LEU A N 1
ATOM 1494 C CA . LEU A 1 184 ? 5.845 13.341 14.922 1.00 94.69 184 LEU A CA 1
ATOM 1495 C C . LEU A 1 184 ? 5.475 13.337 16.406 1.00 94.69 184 LEU A C 1
ATOM 1497 O O . LEU A 1 184 ? 5.456 14.395 17.030 1.00 94.69 184 LEU A O 1
ATOM 1501 N N . PHE A 1 185 ? 5.140 12.176 16.962 1.00 94.88 185 PHE A N 1
ATOM 1502 C CA . PHE A 1 185 ? 4.499 12.067 18.276 1.00 94.88 185 PHE A CA 1
ATOM 1503 C C . PHE A 1 185 ? 5.348 11.313 19.304 1.00 94.88 185 PHE A C 1
ATOM 1505 O O . PHE A 1 185 ? 4.970 11.223 20.471 1.00 94.88 185 PHE A O 1
ATOM 1512 N N . GLY A 1 186 ? 6.494 10.755 18.899 1.00 92.06 186 GLY A N 1
ATOM 1513 C CA . GLY A 1 186 ? 7.361 9.986 19.793 1.00 92.06 186 GLY A CA 1
ATOM 1514 C C . GLY A 1 186 ? 6.697 8.718 20.336 1.00 92.06 186 GLY A C 1
ATOM 1515 O O . GLY A 1 186 ? 7.057 8.260 21.425 1.00 92.06 186 GLY A O 1
ATOM 1516 N N . VAL A 1 187 ? 5.691 8.187 19.631 1.00 89.25 187 VAL A N 1
ATOM 1517 C CA . VAL A 1 187 ? 5.104 6.862 19.889 1.00 89.25 187 VAL A CA 1
ATOM 1518 C C . VAL A 1 187 ? 6.215 5.838 19.671 1.00 89.25 187 VAL A C 1
ATOM 1520 O O . VAL A 1 187 ? 6.779 5.770 18.583 1.00 89.25 187 VAL A O 1
ATOM 1523 N N . ARG A 1 188 ? 6.618 5.119 20.724 1.00 74.94 188 ARG A N 1
ATOM 1524 C CA . ARG A 1 188 ? 7.767 4.205 20.670 1.00 74.94 188 ARG A CA 1
ATOM 1525 C C . ARG A 1 188 ? 7.309 2.777 20.390 1.00 74.94 188 ARG A C 1
ATOM 1527 O O . ARG A 1 188 ? 6.343 2.315 20.978 1.00 74.94 188 ARG A O 1
ATOM 1534 N N . GLY A 1 189 ? 8.109 2.059 19.602 1.00 62.12 189 GLY A N 1
ATOM 1535 C CA . GLY A 1 189 ? 8.361 0.634 19.834 1.00 62.12 189 GLY A CA 1
ATOM 1536 C C . GLY A 1 189 ? 7.236 -0.346 19.520 1.00 62.12 189 GLY A C 1
ATOM 1537 O O . GLY A 1 189 ? 7.287 -1.466 20.015 1.00 62.12 189 GLY A O 1
ATOM 1538 N N . THR A 1 190 ? 6.258 0.011 18.694 1.00 68.19 190 THR A N 1
ATOM 1539 C CA . THR A 1 190 ? 5.317 -0.990 18.190 1.00 68.19 190 THR A CA 1
ATOM 1540 C C . THR A 1 190 ? 5.886 -1.641 16.938 1.00 68.19 190 THR A C 1
ATOM 1542 O O . THR A 1 190 ? 6.153 -0.955 15.949 1.00 68.19 190 THR A O 1
ATOM 1545 N N . ASN A 1 191 ? 6.087 -2.959 16.967 1.00 85.88 191 ASN A N 1
ATOM 1546 C CA . ASN A 1 191 ? 6.319 -3.698 15.729 1.00 85.88 191 ASN A CA 1
ATOM 1547 C C . ASN A 1 191 ? 5.072 -3.598 14.824 1.00 85.88 191 ASN A C 1
ATOM 1549 O O . ASN A 1 191 ? 3.984 -3.241 15.286 1.00 85.88 191 ASN A O 1
ATOM 1553 N N . LEU A 1 192 ? 5.245 -3.856 13.524 1.00 89.81 192 LEU A N 1
ATOM 1554 C CA . LEU A 1 192 ? 4.184 -3.651 12.535 1.00 89.81 192 LEU A CA 1
ATOM 1555 C C . LEU A 1 192 ? 2.910 -4.423 12.905 1.00 89.81 192 LEU A C 1
ATOM 1557 O O . LEU A 1 192 ? 1.827 -3.850 12.853 1.00 89.81 192 LEU A O 1
ATOM 1561 N N . ASP A 1 193 ? 3.041 -5.670 13.349 1.00 91.25 193 ASP A N 1
ATOM 1562 C CA . ASP A 1 193 ? 1.906 -6.549 13.646 1.00 91.25 193 ASP A CA 1
ATOM 1563 C C . ASP A 1 193 ? 1.103 -6.059 14.857 1.00 91.25 193 ASP A C 1
ATOM 1565 O O . ASP A 1 193 ? -0.116 -5.912 14.787 1.00 91.25 193 ASP A O 1
ATOM 1569 N N . SER A 1 194 ? 1.783 -5.703 15.950 1.00 91.94 194 SER A N 1
ATOM 1570 C CA . SER A 1 194 ? 1.138 -5.154 17.146 1.00 91.94 194 SER A CA 1
ATOM 1571 C C . SER A 1 194 ? 0.467 -3.809 16.860 1.00 91.94 194 SER A C 1
ATOM 1573 O O . SER A 1 194 ? -0.606 -3.524 17.389 1.00 91.94 194 SER A O 1
ATOM 1575 N N . ALA A 1 195 ? 1.056 -2.979 15.997 1.00 92.94 195 ALA A N 1
ATOM 1576 C CA . ALA A 1 195 ? 0.428 -1.728 15.593 1.00 92.94 195 ALA A CA 1
ATOM 1577 C C . ALA A 1 195 ? -0.802 -1.983 14.722 1.00 92.94 195 ALA A C 1
ATOM 1579 O O . ALA A 1 195 ? -1.833 -1.356 14.935 1.00 92.94 195 ALA A O 1
ATOM 1580 N N . THR A 1 196 ? -0.702 -2.925 13.782 1.00 94.25 196 THR A N 1
ATOM 1581 C CA . THR A 1 196 ? -1.811 -3.345 12.916 1.00 94.25 196 THR A CA 1
ATOM 1582 C C . THR A 1 196 ? -3.002 -3.785 13.758 1.00 94.25 196 THR A C 1
ATOM 1584 O O . THR A 1 196 ? -4.096 -3.256 13.582 1.00 94.25 196 THR A O 1
ATOM 1587 N N . TYR A 1 197 ? -2.767 -4.683 14.719 1.00 94.19 197 TYR A N 1
ATOM 1588 C CA . TYR A 1 197 ? -3.791 -5.180 15.634 1.00 94.19 197 TYR A CA 1
ATOM 1589 C C . TYR A 1 197 ? -4.453 -4.039 16.424 1.00 94.19 197 TYR A C 1
ATOM 1591 O O . TYR A 1 197 ? -5.670 -3.896 16.399 1.00 94.19 197 TYR A O 1
ATOM 1599 N N . ARG A 1 198 ? -3.659 -3.165 17.056 1.00 94.31 198 ARG A N 1
ATOM 1600 C CA . ARG A 1 198 ? -4.193 -2.072 17.888 1.00 94.31 198 ARG A CA 1
ATOM 1601 C C . ARG A 1 198 ? -4.905 -0.984 17.090 1.00 94.31 198 ARG A C 1
ATOM 1603 O O . ARG A 1 198 ? -5.841 -0.380 17.592 1.00 94.31 198 ARG A O 1
ATOM 1610 N N . ILE A 1 199 ? -4.481 -0.709 15.857 1.00 95.88 199 ILE A N 1
ATOM 1611 C CA . ILE A 1 199 ? -5.211 0.223 14.986 1.00 95.88 199 ILE A CA 1
ATOM 1612 C C . ILE A 1 199 ? -6.549 -0.396 14.574 1.00 95.88 199 ILE A C 1
ATOM 1614 O O . ILE A 1 199 ? -7.554 0.311 14.579 1.00 95.88 199 ILE A O 1
ATOM 1618 N N . ALA A 1 200 ? -6.577 -1.701 14.276 1.00 95.56 200 ALA A N 1
ATOM 1619 C CA . ALA A 1 200 ? -7.796 -2.401 13.884 1.00 95.56 200 ALA A CA 1
ATOM 1620 C C . ALA A 1 200 ? -8.900 -2.329 14.953 1.00 95.56 200 ALA A C 1
ATOM 1622 O O . ALA A 1 200 ? -10.068 -2.221 14.592 1.00 95.56 200 ALA A O 1
ATOM 1623 N N . GLU A 1 201 ? -8.548 -2.301 16.245 1.00 95.19 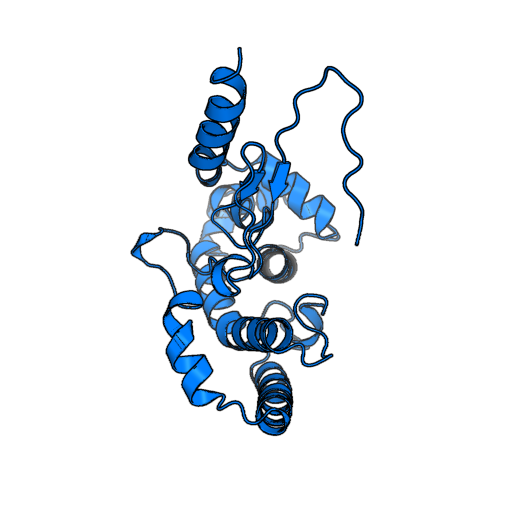201 GLU A N 1
ATOM 1624 C CA . GLU A 1 201 ? -9.512 -2.130 17.351 1.00 95.19 201 GLU A CA 1
ATOM 1625 C C . GLU A 1 201 ? -10.297 -0.806 17.282 1.00 95.19 201 GLU A C 1
ATOM 1627 O O . GLU A 1 201 ? -11.386 -0.698 17.845 1.00 95.19 201 GLU A O 1
ATOM 1632 N N . TYR A 1 202 ? -9.769 0.205 16.585 1.00 96.56 202 TYR A N 1
ATOM 1633 C CA . TYR A 1 202 ? -10.418 1.507 16.422 1.00 96.56 202 TYR A CA 1
ATOM 1634 C C . TYR A 1 202 ? -11.075 1.708 15.053 1.00 96.56 202 TYR A C 1
ATOM 1636 O O . TYR A 1 202 ? -11.649 2.781 14.827 1.00 96.56 202 TYR A O 1
ATOM 1644 N N . CYS A 1 203 ? -10.962 0.737 14.145 1.00 96.06 203 CYS A N 1
ATOM 1645 C CA . CYS A 1 203 ? -11.542 0.814 12.809 1.00 96.06 203 CYS A CA 1
ATOM 1646 C C . CYS A 1 203 ? -13.058 0.600 12.841 1.00 96.06 203 CYS A C 1
ATOM 1648 O O . CYS A 1 203 ? -13.566 -0.237 13.585 1.00 96.06 203 CYS A O 1
ATOM 1650 N N . ASP A 1 204 ? -13.780 1.331 11.992 1.00 93.94 204 ASP A N 1
ATOM 1651 C CA . ASP A 1 204 ? -15.199 1.066 11.738 1.00 93.94 204 ASP A CA 1
ATOM 1652 C C . ASP A 1 204 ? -15.405 -0.102 10.762 1.00 93.94 204 ASP A C 1
ATOM 1654 O O . ASP A 1 204 ? -16.496 -0.675 10.704 1.00 93.94 204 ASP A O 1
ATOM 1658 N N . LEU A 1 205 ? -14.352 -0.459 10.011 1.00 89.12 205 LEU A N 1
ATOM 1659 C CA . LEU A 1 205 ? -14.310 -1.561 9.055 1.00 89.12 205 LEU A CA 1
ATOM 1660 C C . LEU A 1 205 ? -15.424 -1.493 8.002 1.00 89.12 205 LEU A C 1
ATOM 1662 O O . LEU A 1 205 ? -15.738 -2.490 7.349 1.00 89.12 205 LEU A O 1
ATOM 1666 N N . ALA A 1 206 ? -15.981 -0.307 7.737 1.00 90.38 206 ALA A N 1
ATOM 1667 C CA . ALA A 1 206 ? -17.040 -0.115 6.751 1.00 90.38 206 ALA A CA 1
ATOM 1668 C C . ALA A 1 206 ? -16.597 -0.538 5.341 1.00 90.38 206 ALA A C 1
ATOM 1670 O O . ALA A 1 206 ? -17.419 -0.941 4.516 1.00 90.38 206 ALA A O 1
ATOM 1671 N N . GLY A 1 207 ? -15.287 -0.501 5.067 1.00 86.38 207 GLY A N 1
ATOM 1672 C CA . GLY A 1 207 ? -14.704 -1.020 3.833 1.00 86.38 207 GLY A CA 1
ATOM 1673 C C . GLY A 1 207 ? -14.899 -2.529 3.623 1.00 86.38 207 GLY A C 1
ATOM 1674 O O . GLY A 1 207 ? -14.885 -2.962 2.474 1.00 86.38 207 GLY A O 1
ATOM 1675 N N . LEU A 1 208 ? -15.105 -3.314 4.687 1.00 91.88 208 LEU A N 1
ATOM 1676 C CA . LEU A 1 208 ? -15.267 -4.774 4.638 1.00 91.88 208 LEU A CA 1
ATOM 1677 C C . LEU A 1 208 ? -16.726 -5.236 4.508 1.00 91.88 208 LEU A C 1
ATOM 1679 O O . LEU A 1 208 ? -16.958 -6.429 4.347 1.00 91.88 208 LEU A O 1
ATOM 1683 N N . ARG A 1 209 ? -17.715 -4.334 4.480 1.00 92.12 209 ARG A N 1
ATOM 1684 C CA . ARG A 1 209 ? -19.140 -4.717 4.367 1.00 92.12 209 ARG A CA 1
ATOM 1685 C C . ARG A 1 209 ? -19.444 -5.595 3.154 1.00 92.12 209 ARG A C 1
ATOM 1687 O O . ARG A 1 209 ? -20.175 -6.570 3.251 1.00 92.12 209 ARG A O 1
ATOM 1694 N N . LYS A 1 210 ? -18.836 -5.301 2.002 1.00 90.06 210 LYS A N 1
ATOM 1695 C CA . LYS A 1 210 ? -19.017 -6.136 0.804 1.00 90.06 210 LYS A CA 1
ATOM 1696 C C . LYS A 1 210 ? -18.450 -7.550 0.991 1.00 90.06 210 LYS A C 1
ATOM 1698 O O . LYS A 1 210 ? -19.039 -8.505 0.494 1.00 90.06 210 LYS A O 1
ATOM 1703 N N . LEU A 1 211 ? -17.332 -7.681 1.708 1.00 92.44 211 LEU A N 1
ATOM 1704 C CA . LEU A 1 211 ? -16.758 -8.982 2.051 1.00 92.44 211 LEU A CA 1
ATOM 1705 C C . LEU A 1 211 ? -17.706 -9.750 2.982 1.00 92.44 211 LEU A C 1
ATOM 1707 O O . LEU A 1 211 ? -18.000 -10.913 2.725 1.00 92.44 211 LEU A O 1
ATOM 1711 N N . GLU A 1 212 ? -18.229 -9.087 4.014 1.00 93.56 212 GLU A N 1
ATOM 1712 C CA . GLU A 1 212 ? -19.226 -9.646 4.936 1.00 93.56 212 GLU A CA 1
ATOM 1713 C C . GLU A 1 212 ? -20.470 -10.157 4.190 1.00 93.56 212 GLU A C 1
ATOM 1715 O O . GLU A 1 212 ? -20.889 -11.299 4.391 1.00 93.56 212 GLU A O 1
ATOM 1720 N N . GLU A 1 213 ? -21.022 -9.365 3.267 1.00 92.75 213 GLU A N 1
ATOM 1721 C CA . GLU A 1 213 ? -22.160 -9.766 2.433 1.00 92.75 213 GLU A CA 1
ATOM 1722 C C . GLU A 1 213 ? -21.850 -11.000 1.574 1.00 92.75 213 GLU A C 1
ATOM 1724 O O . GLU A 1 213 ? -22.690 -11.892 1.435 1.00 92.75 213 GLU A O 1
ATOM 1729 N N . GLN A 1 214 ? -20.656 -11.063 0.975 1.00 92.00 214 GLN A N 1
ATOM 1730 C CA . GLN A 1 214 ? -20.231 -12.198 0.153 1.00 92.00 214 GLN A CA 1
ATOM 1731 C C . GLN A 1 214 ? -20.086 -13.470 0.990 1.00 92.00 214 GLN A C 1
ATOM 1733 O O . GLN A 1 214 ? -20.623 -14.508 0.608 1.00 92.00 214 GLN A O 1
ATOM 1738 N N . ILE A 1 215 ? -19.424 -13.383 2.145 1.00 92.06 215 ILE A N 1
ATOM 1739 C CA . ILE A 1 215 ? -19.267 -14.511 3.071 1.00 92.06 215 ILE A CA 1
ATOM 1740 C C . ILE A 1 215 ? -20.639 -14.994 3.550 1.00 92.06 215 ILE A C 1
ATOM 1742 O O . ILE A 1 215 ? -20.929 -16.185 3.472 1.00 92.06 215 ILE A O 1
ATOM 1746 N N . THR A 1 216 ? -21.515 -14.078 3.970 1.00 91.50 216 THR A N 1
ATOM 1747 C CA . THR A 1 216 ? -22.859 -14.415 4.461 1.00 91.50 216 THR A CA 1
ATOM 1748 C C . THR A 1 216 ? -23.678 -15.143 3.397 1.00 91.50 216 THR A C 1
ATOM 1750 O O . THR A 1 216 ? -24.287 -16.170 3.684 1.00 91.50 216 THR A O 1
ATOM 1753 N N . LYS A 1 217 ? -23.645 -14.680 2.139 1.00 89.19 217 LYS A N 1
ATOM 1754 C CA . LYS A 1 217 ? -24.322 -15.364 1.024 1.00 89.19 217 LYS A CA 1
ATOM 1755 C C . LYS A 1 217 ? -23.813 -16.790 0.825 1.00 89.19 217 LYS A C 1
ATOM 1757 O O . LYS A 1 217 ? -24.620 -17.691 0.622 1.00 89.19 217 LYS A O 1
ATOM 1762 N N . LEU A 1 218 ? -22.500 -17.003 0.893 1.00 87.62 218 LEU A N 1
ATOM 1763 C CA . LEU A 1 218 ? -21.912 -18.335 0.726 1.00 87.62 218 LEU A CA 1
ATOM 1764 C C . LEU A 1 218 ? -22.302 -19.301 1.849 1.00 87.62 218 LEU A C 1
ATOM 1766 O O . LEU A 1 218 ? -22.477 -20.488 1.583 1.00 87.62 218 LEU A O 1
ATOM 1770 N N . LEU A 1 219 ? -22.471 -18.791 3.070 1.00 84.69 219 LEU A N 1
ATOM 1771 C CA . LEU A 1 219 ? -22.926 -19.579 4.214 1.00 84.69 219 LEU A CA 1
ATOM 1772 C C . LEU A 1 219 ? -24.434 -19.893 4.137 1.00 84.69 219 LEU A C 1
ATOM 1774 O O . LEU A 1 219 ? -24.836 -21.011 4.443 1.00 84.69 219 LEU A O 1
ATOM 1778 N N . VAL A 1 220 ? -25.266 -18.951 3.673 1.00 79.00 220 VAL A N 1
ATOM 1779 C CA . VAL A 1 220 ? -26.734 -19.118 3.604 1.00 79.00 220 VAL A CA 1
ATOM 1780 C C . VAL A 1 220 ? -27.193 -19.984 2.425 1.00 79.00 220 VAL A C 1
ATOM 1782 O O . VAL A 1 220 ? -28.079 -20.809 2.599 1.00 79.00 220 VAL A O 1
ATOM 1785 N N . ILE A 1 221 ? -26.599 -19.854 1.230 1.00 58.94 221 ILE A N 1
ATOM 1786 C CA . ILE A 1 221 ? -27.048 -20.549 -0.006 1.00 58.94 221 ILE A CA 1
ATOM 1787 C C . ILE A 1 221 ? -26.952 -22.090 0.087 1.00 58.94 221 ILE A C 1
ATOM 1789 O O . ILE A 1 221 ? -27.442 -22.802 -0.789 1.00 58.94 221 ILE A O 1
ATOM 1793 N N . ARG A 1 222 ? -26.310 -22.630 1.125 1.00 53.97 222 ARG A N 1
ATOM 1794 C CA . ARG A 1 222 ? -26.092 -24.073 1.304 1.00 53.97 222 ARG A CA 1
ATOM 1795 C C . ARG A 1 222 ? -26.557 -24.593 2.672 1.00 53.97 222 ARG A C 1
ATOM 1797 O O . ARG A 1 222 ? -26.072 -25.645 3.091 1.00 53.97 222 ARG A O 1
ATOM 1804 N N . SER A 1 223 ? -27.445 -23.836 3.336 1.00 48.84 223 SER A N 1
ATOM 1805 C CA . SER A 1 223 ? -28.302 -24.284 4.452 1.00 48.84 223 SER A CA 1
ATOM 1806 C C . SER A 1 223 ? -29.619 -24.814 3.895 1.00 48.84 223 SER A C 1
ATOM 1808 O O . SER A 1 223 ? -30.118 -25.819 4.438 1.00 48.84 223 SER A O 1
#

Secondary structure (DSSP, 8-state):
----PPPPTT----EEE--TTHHHHT-----TTEEE-SSSSGGGGT--HHHHHHHHHHH-TTS-HHHHHHH--HHHHHHHHHHHHHHHHHHHHHHHHTT--S--TTS-GGGTB-SS-TTSB-HHHHHHHHHHHHHHHHTTT--HHHHHHHHHHHHS--SSSS-S-TTS-HHHHHHHHHHHHHHHH------HHHHHHHHHTT---GGGHHHHHHHHHHHHTT-

pLDDT: mean 88.29, std 14.14, range [32.81, 98.19]